Protein AF-0000000067930238 (afdb_homodimer)

Radius of gyration: 18.08 Å; Cα contacts (8 Å, |Δi|>4): 287; chains: 2; bounding box: 46×67×43 Å

Secondary structure (DSSP, 8-state):
-------TTSPPGGGHHHHHHHHHHHHHHH--TTTTB-SEEEEEE-TTSSEEEEEEE-TTS-EEEEEEEHHHHHHHHHHHHHHHHHHHHHHHHHHS-TT--/-------TTSPPGGGHHHHHHHHHHHHHHH--TTTTB-SEEEEEE-TTSSEEEEEEE-TTS-EEEEEEEHHHHHHHHHHHHHHHHHHHHHHHHHHS-TT--

Solvent-accessible surface area (backbone atoms only — not comparable to full-atom values): 11273 Å² total; per-residue (Å²): 127,81,75,69,72,79,66,82,51,59,68,59,74,89,45,44,65,58,51,52,49,52,48,52,52,46,46,67,68,73,59,61,54,77,78,30,30,48,75,45,73,52,61,33,33,42,90,68,19,54,28,40,36,42,36,34,32,37,75,86,72,50,74,49,66,41,16,40,48,50,90,48,42,62,60,52,50,32,43,44,52,43,21,52,51,49,17,51,54,33,44,50,58,68,63,50,64,87,56,89,112,127,81,75,69,70,79,68,79,49,59,69,59,74,91,45,43,65,59,51,53,50,51,50,52,52,46,47,68,68,73,59,62,56,77,77,31,31,47,74,45,72,53,61,34,34,42,90,68,19,53,29,39,36,42,35,34,32,38,74,87,69,49,75,49,67,39,14,40,47,50,91,47,43,62,60,50,50,31,43,45,52,43,20,52,52,49,18,51,52,33,41,51,59,69,64,49,65,87,55,89,111

Sequence (202 aa):
MTENPEAWWRAPPEHAEQVEQNRQVFMEQFGDFAEAANNGFWLGSSPDGQYLGLQFDQPDGSVVRVSVRWWDAQSFFTELAGAIEYMGQRQFALKEPEGSAMTENPEAWWRAPPEHAEQVEQNRQVFMEQFGDFAEAANNGFWLGSSPDGQYLGLQFDQPDGSVVRVSVRWWDAQSFFTELAGAIEYMGQRQFALKEPEGSA

Nearest PDB structures (foldseek):
  3k44-assembly4_D  TM=6.223E-01  e=3.380E-01  Drosophila melanogaster
  7r7j-assembly1_A  TM=4.113E-01  e=1.576E-01  Escherichia coli K-12
  8dgj-assembly1_A  TM=4.353E-01  e=8.231E-01  Drosophila melanogaster
  2wwe-assembly1_A  TM=5.362E-01  e=2.426E+00  Homo sapiens
  8fmw-assembly1_W  TM=3.461E-01  e=1.205E+00  Borreliella burgdorferi B31

Structure (mmCIF, N/CA/C/O backbone):
data_AF-0000000067930238-model_v1
#
loop_
_entity.id
_entity.type
_entity.pdbx_description
1 polymer 'Uncharacterized protein'
#
loop_
_atom_site.group_PDB
_atom_site.id
_atom_site.type_symbol
_atom_site.label_atom_id
_atom_site.label_alt_id
_atom_site.label_comp_id
_atom_site.label_asym_id
_atom_site.label_entity_id
_atom_site.label_seq_id
_atom_site.pdbx_PDB_ins_code
_atom_site.Cartn_x
_atom_site.Cartn_y
_atom_site.Cartn_z
_atom_site.occupancy
_atom_site.B_iso_or_equiv
_atom_site.auth_seq_id
_atom_site.auth_comp_id
_atom_site.auth_asym_id
_atom_site.auth_atom_id
_atom_site.pdbx_PDB_model_num
ATOM 1 N N . MET A 1 1 ? -25.391 -12.055 9.086 1 23.38 1 MET A N 1
ATOM 2 C CA . MET A 1 1 ? -24.688 -12.125 7.809 1 23.38 1 MET A CA 1
ATOM 3 C C . MET A 1 1 ? -24 -10.805 7.496 1 23.38 1 MET A C 1
ATOM 5 O O . MET A 1 1 ? -24.656 -9.773 7.34 1 23.38 1 MET A O 1
ATOM 9 N N . THR A 1 2 ? -22.984 -10.398 8.156 1 29.91 2 THR A N 1
ATOM 10 C CA . THR A 1 2 ? -22.359 -9.086 8.055 1 29.91 2 THR A CA 1
ATOM 11 C C . THR A 1 2 ? -22.141 -8.695 6.598 1 29.91 2 THR A C 1
ATOM 13 O O . THR A 1 2 ? -21.625 -9.484 5.809 1 29.91 2 THR A O 1
ATOM 16 N N . GLU A 1 3 ? -23 -8.008 5.922 1 34.78 3 GLU A N 1
ATOM 17 C CA . GLU A 1 3 ? -23.078 -7.652 4.508 1 34.78 3 GLU A CA 1
ATOM 18 C C . GLU A 1 3 ? -21.703 -7.301 3.945 1 34.78 3 GLU A C 1
ATOM 20 O O . GLU A 1 3 ? -20.969 -6.508 4.535 1 34.78 3 GLU A O 1
ATOM 25 N N . ASN A 1 4 ? -20.984 -8.234 3.441 1 41.06 4 ASN A N 1
ATOM 26 C CA . ASN A 1 4 ? -19.703 -8.102 2.75 1 41.06 4 ASN A CA 1
ATOM 27 C C . ASN A 1 4 ? -19.594 -6.773 2.004 1 41.06 4 ASN A C 1
ATOM 29 O O . ASN A 1 4 ? -20.438 -6.477 1.145 1 41.06 4 ASN A O 1
ATOM 33 N N . PRO A 1 5 ? -19.047 -5.766 2.568 1 45.91 5 PRO A N 1
ATOM 34 C CA . PRO A 1 5 ? -19.047 -4.484 1.858 1 45.91 5 PRO A CA 1
ATOM 35 C C . PRO A 1 5 ? -18.969 -4.648 0.343 1 45.91 5 PRO A C 1
ATOM 37 O O . PRO A 1 5 ? -18.453 -5.656 -0.146 1 45.91 5 PRO A O 1
ATOM 40 N N . GLU A 1 6 ? -19.922 -4.188 -0.469 1 55.84 6 GLU A N 1
ATOM 41 C CA . GLU A 1 6 ? -19.875 -4.125 -1.927 1 55.84 6 GLU A CA 1
ATOM 42 C C . GLU A 1 6 ? -18.422 -4.012 -2.418 1 55.84 6 GLU A C 1
ATOM 44 O O . GLU A 1 6 ? -17.672 -3.166 -1.938 1 55.84 6 GLU A O 1
ATOM 49 N N . ALA A 1 7 ? -17.859 -5.137 -2.982 1 67.19 7 ALA A N 1
ATOM 50 C CA . ALA A 1 7 ? -16.531 -5.238 -3.574 1 67.19 7 ALA A CA 1
ATOM 51 C C . ALA A 1 7 ? -16.328 -4.176 -4.652 1 67.19 7 ALA A C 1
ATO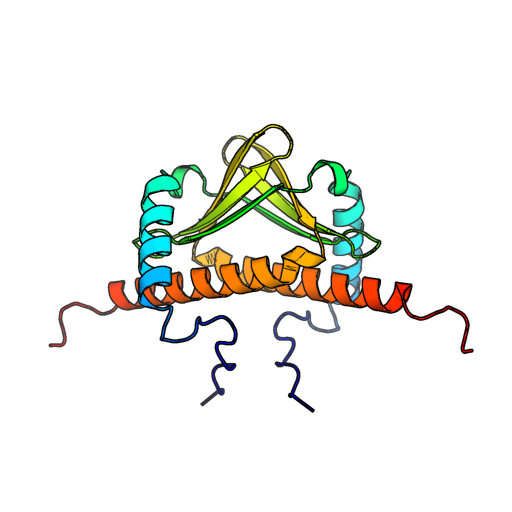M 53 O O . ALA A 1 7 ? -16.234 -4.496 -5.84 1 67.19 7 ALA A O 1
ATOM 54 N N . TRP A 1 8 ? -16.328 -2.9 -4.188 1 70.31 8 TRP A N 1
ATOM 55 C CA . TRP A 1 8 ? -16.219 -1.747 -5.074 1 70.31 8 TRP A CA 1
ATOM 56 C C . TRP A 1 8 ? -14.953 -1.822 -5.91 1 70.31 8 TRP A C 1
ATOM 58 O O . TRP A 1 8 ? -14.836 -1.147 -6.938 1 70.31 8 TRP A O 1
ATOM 68 N N . TRP A 1 9 ? -14.078 -2.725 -5.508 1 72.5 9 TRP A N 1
ATOM 69 C CA . TRP A 1 9 ? -12.781 -2.797 -6.184 1 72.5 9 TRP A CA 1
ATOM 70 C C . TRP A 1 9 ? -12.836 -3.771 -7.355 1 72.5 9 TRP A C 1
ATOM 72 O O . TRP A 1 9 ? -11.922 -3.801 -8.188 1 72.5 9 TRP A O 1
ATOM 82 N N . ARG A 1 10 ? -13.898 -4.5 -7.465 1 76.69 10 ARG A N 1
ATOM 83 C CA . ARG A 1 10 ? -13.953 -5.527 -8.5 1 76.69 10 ARG A CA 1
ATOM 84 C C . ARG A 1 10 ? -14.258 -4.914 -9.867 1 76.69 10 ARG A C 1
ATOM 86 O O . ARG A 1 10 ? -15.133 -4.062 -9.984 1 76.69 10 ARG A O 1
ATOM 93 N N . ALA A 1 11 ? -13.43 -5.383 -10.758 1 74.12 11 ALA A N 1
ATOM 94 C CA . ALA A 1 11 ? -13.656 -4.938 -12.133 1 74.12 11 ALA A CA 1
ATOM 95 C C . ALA A 1 11 ? -14.977 -5.488 -12.672 1 74.12 11 ALA A C 1
ATOM 97 O O . ALA A 1 11 ? -15.406 -6.574 -12.289 1 74.12 11 ALA A O 1
ATOM 98 N N . PRO A 1 12 ? -15.547 -4.594 -13.586 1 77.38 12 PRO A N 1
ATOM 99 C CA . PRO A 1 12 ? -16.719 -5.145 -14.281 1 77.38 12 PRO A CA 1
ATOM 100 C C . PRO A 1 12 ? -16.422 -6.492 -14.938 1 77.38 12 PRO A C 1
ATOM 102 O O . PRO A 1 12 ? -15.289 -6.766 -15.32 1 77.38 12 PRO A O 1
ATOM 105 N N . PRO A 1 13 ? -17.391 -7.324 -15.055 1 79.75 13 PRO A N 1
ATOM 106 C CA . PRO A 1 13 ? -17.219 -8.68 -15.586 1 79.75 13 PRO A CA 1
ATOM 107 C C . PRO A 1 13 ? -16.578 -8.688 -16.969 1 79.75 13 PRO A C 1
ATOM 109 O O . PRO A 1 13 ? -15.852 -9.625 -17.312 1 79.75 13 PRO A O 1
ATOM 112 N N . GLU A 1 14 ? -16.828 -7.645 -17.703 1 85.25 14 GLU A N 1
ATOM 113 C CA . GLU A 1 14 ? -16.297 -7.59 -19.062 1 85.25 14 GLU A CA 1
ATOM 114 C C . GLU A 1 14 ? -14.773 -7.512 -19.062 1 85.25 14 GLU A C 1
ATOM 116 O O . GLU A 1 14 ? -14.133 -7.84 -20.062 1 85.25 14 GLU A O 1
ATOM 121 N N . HIS A 1 15 ? -14.227 -7.105 -17.938 1 84.12 15 HIS A N 1
ATOM 122 C CA . HIS A 1 15 ? -12.781 -6.957 -17.875 1 84.12 15 HIS A CA 1
ATOM 123 C C . HIS A 1 15 ? -12.148 -8.055 -17.016 1 84.12 15 HIS A C 1
ATOM 125 O O . HIS A 1 15 ? -10.953 -8.008 -16.734 1 84.12 15 HIS A O 1
ATOM 131 N N . ALA A 1 16 ? -12.945 -9.016 -16.672 1 80.44 16 ALA A N 1
ATOM 132 C CA . ALA A 1 16 ? -12.484 -10.047 -15.742 1 80.44 16 ALA A CA 1
ATOM 133 C C . ALA A 1 16 ? -11.312 -10.828 -16.328 1 80.44 16 ALA A C 1
ATOM 135 O O . ALA A 1 16 ? -10.336 -11.117 -15.641 1 80.44 16 ALA A O 1
ATOM 136 N N . GLU A 1 17 ? -11.414 -11.164 -17.594 1 83.19 17 GLU A N 1
ATOM 137 C CA . GLU A 1 17 ? -10.352 -11.93 -18.25 1 83.19 17 GLU A CA 1
ATOM 138 C C . GLU A 1 17 ? -9.055 -11.133 -18.312 1 83.19 17 GLU A C 1
ATOM 140 O O . GLU A 1 17 ? -7.973 -11.68 -18.062 1 83.19 17 GLU A O 1
ATOM 145 N N . GLN A 1 18 ? -9.195 -9.945 -18.625 1 87.06 18 GLN A N 1
ATOM 146 C CA . GLN A 1 18 ? -8.016 -9.086 -18.719 1 87.06 18 GLN A CA 1
ATOM 147 C C . GLN A 1 18 ? -7.363 -8.914 -17.344 1 87.06 18 GLN A C 1
ATOM 149 O O . GLN A 1 18 ? -6.133 -8.898 -17.234 1 87.06 18 GLN A O 1
ATOM 154 N N . VAL A 1 19 ? -8.195 -8.773 -16.391 1 83.5 19 VAL A N 1
ATOM 155 C CA . VAL A 1 19 ? -7.684 -8.625 -15.031 1 83.5 19 VAL A CA 1
ATOM 156 C C . VAL A 1 19 ? -6.898 -9.875 -14.633 1 83.5 19 VAL A C 1
ATOM 158 O O . VAL A 1 19 ? -5.809 -9.781 -14.062 1 83.5 19 VAL A O 1
ATOM 161 N N . GLU A 1 20 ? -7.418 -11.031 -14.992 1 84.19 20 GLU A N 1
ATOM 162 C CA . GLU A 1 20 ? -6.746 -12.289 -14.672 1 84.19 20 GLU A CA 1
ATOM 163 C C . GLU A 1 20 ? -5.422 -12.406 -15.422 1 84.19 20 GLU A C 1
ATOM 165 O O . GLU A 1 20 ? -4.426 -12.867 -14.859 1 84.19 20 GLU A O 1
ATOM 170 N N . GLN A 1 21 ? -5.418 -12 -16.609 1 88.75 21 GLN A N 1
ATOM 171 C CA . GLN A 1 21 ? -4.188 -12.023 -17.391 1 88.75 21 GLN A CA 1
ATOM 172 C C . GLN A 1 21 ? -3.135 -11.094 -16.797 1 88.75 21 GLN A C 1
ATOM 174 O O . GLN A 1 21 ? -1.959 -11.453 -16.703 1 88.75 21 GLN A O 1
ATOM 179 N N . ASN A 1 22 ? -3.605 -9.922 -16.484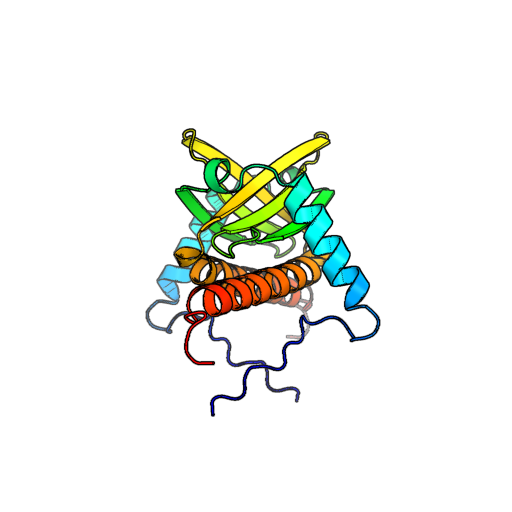 1 89.25 22 ASN A N 1
ATOM 180 C CA . ASN A 1 22 ? -2.695 -8.969 -15.852 1 89.25 22 ASN A CA 1
ATOM 181 C C . ASN A 1 22 ? -2.1 -9.531 -14.562 1 89.25 22 ASN A C 1
ATOM 183 O O . ASN A 1 22 ? -0.913 -9.344 -14.289 1 89.25 22 ASN A O 1
ATOM 187 N N . ARG A 1 23 ? -2.939 -10.195 -13.844 1 87.88 23 ARG A N 1
ATOM 188 C CA . ARG A 1 23 ? -2.482 -10.797 -12.594 1 87.88 23 ARG A CA 1
ATOM 189 C C . ARG A 1 23 ? -1.377 -11.812 -12.852 1 87.88 23 ARG A C 1
ATOM 191 O O . ARG A 1 23 ? -0.375 -11.844 -12.133 1 87.88 23 ARG A O 1
ATOM 198 N N . GLN A 1 24 ? -1.523 -12.641 -13.898 1 87.75 24 GLN A N 1
ATOM 199 C CA . GLN A 1 24 ? -0.531 -13.648 -14.25 1 87.75 24 GLN A CA 1
ATOM 200 C C . GLN A 1 24 ? 0.783 -13 -14.68 1 87.75 24 GLN A C 1
ATOM 202 O O . GLN A 1 24 ? 1.86 -13.453 -14.289 1 87.75 24 GLN A O 1
ATOM 207 N N . VAL A 1 25 ? 0.672 -12 -15.438 1 92.12 25 VAL A N 1
ATOM 208 C CA . VAL A 1 25 ? 1.859 -11.289 -15.898 1 92.12 25 VAL A CA 1
ATOM 209 C C . VAL A 1 25 ? 2.605 -10.703 -14.695 1 92.12 25 VAL A C 1
ATOM 211 O O . VAL A 1 25 ? 3.834 -10.781 -14.625 1 92.12 25 VAL A O 1
ATOM 214 N N . PH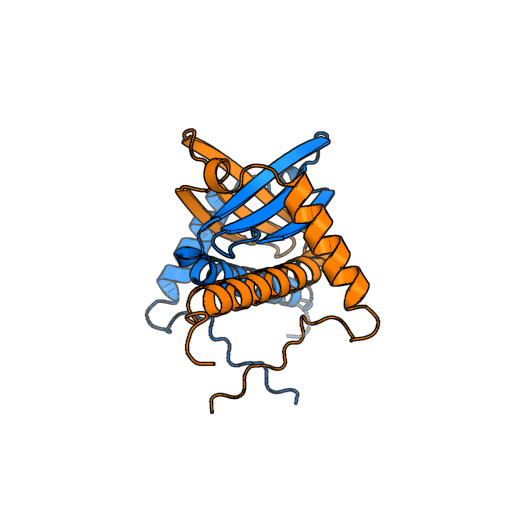E A 1 26 ? 1.858 -10.148 -13.773 1 93.94 26 PHE A N 1
ATOM 215 C CA . PHE A 1 26 ? 2.465 -9.578 -12.578 1 93.94 26 PHE A CA 1
ATOM 216 C C . PHE A 1 26 ? 3.236 -10.641 -11.805 1 93.94 26 PHE A C 1
ATOM 218 O O . PHE A 1 26 ? 4.379 -10.414 -11.398 1 93.94 26 PHE A O 1
ATOM 225 N N . MET A 1 27 ? 2.602 -11.758 -11.609 1 90.56 27 MET A N 1
ATOM 226 C CA . MET A 1 27 ? 3.217 -12.836 -10.844 1 90.56 27 MET A CA 1
ATOM 227 C C . MET A 1 27 ? 4.531 -13.273 -11.477 1 90.56 27 MET A C 1
ATOM 229 O O . MET A 1 27 ? 5.508 -13.531 -10.773 1 90.56 27 MET A O 1
ATOM 233 N N . GLU A 1 28 ? 4.578 -13.305 -12.75 1 89.94 28 GLU A N 1
ATOM 234 C CA . GLU A 1 28 ? 5.766 -13.719 -13.484 1 89.94 28 GLU A CA 1
ATOM 235 C C . GLU A 1 28 ? 6.859 -12.656 -13.422 1 89.94 28 GLU A C 1
ATOM 237 O O . GLU A 1 28 ? 8.039 -12.977 -13.289 1 89.94 28 GLU A O 1
ATOM 242 N N . GLN A 1 29 ? 6.484 -11.445 -13.406 1 92.25 29 GLN A N 1
ATOM 243 C CA . GLN A 1 29 ? 7.434 -10.344 -13.484 1 92.25 29 GLN A CA 1
ATOM 244 C C . GLN A 1 29 ? 7.98 -9.984 -12.102 1 92.25 29 GLN A C 1
ATOM 246 O O . GLN A 1 29 ? 9.117 -9.531 -11.977 1 92.25 29 GLN A O 1
ATOM 251 N N . PHE A 1 30 ? 7.195 -10.148 -11.07 1 96.31 30 PHE A N 1
ATOM 252 C CA . PHE A 1 30 ? 7.551 -9.695 -9.734 1 96.31 30 PHE A CA 1
ATOM 253 C C . PHE A 1 30 ? 8.805 -10.398 -9.234 1 96.31 30 PHE A C 1
ATOM 255 O O . PHE A 1 30 ? 9.664 -9.781 -8.602 1 96.31 30 PHE A O 1
ATOM 262 N N . GLY A 1 31 ? 9 -11.688 -9.539 1 92.75 31 GLY A N 1
ATOM 263 C CA . GLY A 1 31 ? 10.156 -12.461 -9.102 1 92.75 31 GLY A CA 1
ATOM 264 C C . GLY A 1 31 ? 9.922 -13.172 -7.781 1 92.75 31 GLY A C 1
ATOM 265 O O . GLY A 1 31 ? 8.875 -13.789 -7.574 1 92.75 31 GLY A O 1
ATOM 266 N N . ASP A 1 32 ? 10.867 -13.156 -6.879 1 95.19 32 ASP A N 1
ATOM 267 C CA . ASP A 1 32 ? 10.82 -13.914 -5.637 1 95.19 32 ASP A CA 1
ATOM 268 C C . ASP A 1 32 ? 10.156 -13.102 -4.523 1 95.19 32 ASP A C 1
ATOM 270 O O . ASP A 1 32 ? 10.781 -12.219 -3.934 1 95.19 32 ASP A O 1
ATOM 274 N N . PHE A 1 33 ? 8.938 -13.438 -4.246 1 96.81 33 PHE A N 1
ATOM 275 C CA . PHE A 1 33 ? 8.133 -12.734 -3.254 1 96.81 33 PHE A CA 1
ATOM 276 C C . PHE A 1 33 ? 8.742 -12.883 -1.862 1 96.81 33 PHE A C 1
ATOM 278 O O . PHE A 1 33 ? 8.727 -11.938 -1.07 1 96.81 33 PHE A O 1
ATOM 285 N N . ALA A 1 34 ? 9.273 -14.062 -1.57 1 96.56 34 ALA A N 1
ATOM 286 C CA . ALA A 1 34 ? 9.844 -14.312 -0.253 1 96.56 34 ALA A CA 1
ATOM 287 C C . ALA A 1 34 ? 11.109 -13.484 -0.038 1 96.56 34 ALA A C 1
ATOM 289 O O . ALA A 1 34 ? 11.336 -12.961 1.058 1 96.56 34 ALA A O 1
ATOM 290 N N . GLU A 1 35 ? 11.891 -13.336 -1.025 1 95.62 35 GLU A N 1
ATOM 291 C CA . GLU A 1 35 ? 13.117 -12.547 -0.938 1 95.62 35 GLU A CA 1
ATOM 292 C C . GLU A 1 35 ? 12.812 -11.07 -0.76 1 95.62 35 GLU A C 1
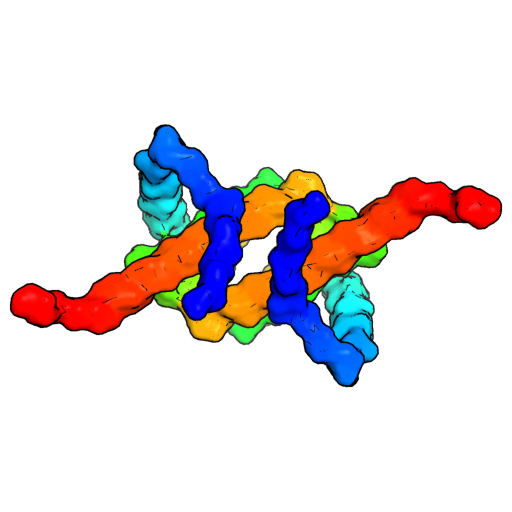ATOM 294 O O . GLU A 1 35 ? 13.586 -10.336 -0.138 1 95.62 35 GLU A O 1
ATOM 299 N N . ALA A 1 36 ? 11.648 -10.625 -1.281 1 96.5 36 ALA A N 1
ATOM 300 C CA . ALA A 1 36 ? 11.273 -9.211 -1.24 1 96.5 36 ALA A CA 1
ATOM 301 C C . ALA A 1 36 ? 10.438 -8.906 -0.001 1 96.5 36 ALA A C 1
ATOM 303 O O . ALA A 1 36 ? 9.922 -7.793 0.147 1 96.5 36 ALA A O 1
ATOM 304 N N . ALA A 1 37 ? 10.25 -9.891 0.897 1 97.94 37 ALA A N 1
ATOM 305 C CA . ALA A 1 37 ? 9.375 -9.719 2.053 1 97.94 37 ALA A CA 1
ATOM 306 C C . ALA A 1 37 ? 9.945 -8.695 3.029 1 97.94 37 ALA A C 1
ATOM 308 O O . ALA A 1 37 ? 11.094 -8.812 3.463 1 97.94 37 ALA A O 1
ATOM 309 N N . ASN A 1 38 ? 9.117 -7.73 3.348 1 97.75 38 ASN A N 1
ATOM 310 C CA . ASN A 1 38 ? 9.555 -6.68 4.258 1 97.75 38 ASN A CA 1
ATOM 311 C C . ASN A 1 38 ? 9.586 -7.168 5.703 1 97.75 38 ASN A C 1
ATOM 313 O O . ASN A 1 38 ? 8.953 -8.172 6.035 1 97.75 38 ASN A O 1
ATOM 317 N N . ASN A 1 39 ? 10.32 -6.434 6.535 1 97.19 39 ASN A N 1
ATOM 318 C CA . ASN A 1 39 ? 10.414 -6.742 7.957 1 97.19 39 ASN A CA 1
ATOM 319 C C . ASN A 1 39 ? 9.555 -5.801 8.789 1 97.19 39 ASN A C 1
ATOM 321 O O . ASN A 1 39 ? 9.523 -5.902 10.016 1 97.19 39 ASN A O 1
ATOM 325 N N . GLY A 1 40 ? 8.914 -4.871 8.219 1 96.69 40 GLY A N 1
ATOM 326 C CA . GLY A 1 40 ? 8.07 -3.873 8.859 1 96.69 40 GLY A CA 1
ATOM 327 C C . GLY A 1 40 ? 7.664 -2.748 7.93 1 96.69 40 GLY A C 1
ATOM 328 O O . GLY A 1 40 ? 8.289 -2.545 6.887 1 96.69 40 GLY A O 1
ATOM 329 N N . PHE A 1 41 ? 6.609 -2.152 8.266 1 97 41 PHE A N 1
ATOM 330 C CA . PHE A 1 41 ? 6.148 -1.045 7.438 1 97 41 PHE A CA 1
ATOM 331 C C . PHE A 1 41 ? 5.52 0.047 8.297 1 97 41 PHE A C 1
ATOM 333 O O . PHE A 1 41 ? 5.152 -0.194 9.445 1 97 41 PHE A O 1
ATOM 340 N N . TRP A 1 42 ? 5.477 1.203 7.789 1 96.19 42 TRP A N 1
ATOM 341 C CA . TRP A 1 42 ? 4.812 2.381 8.336 1 96.19 42 TRP A CA 1
ATOM 342 C C . TRP A 1 42 ? 4.16 3.203 7.234 1 96.19 42 TRP A C 1
ATOM 344 O O . TRP A 1 42 ? 4.809 3.557 6.246 1 96.19 42 TRP A O 1
ATOM 354 N N . LEU A 1 43 ? 2.887 3.42 7.406 1 96.12 43 LEU A N 1
ATOM 355 C CA . LEU A 1 43 ? 2.162 4.191 6.402 1 96.12 43 LEU A CA 1
ATOM 356 C C . LEU A 1 43 ? 1.607 5.48 7 1 96.12 43 LEU A C 1
ATOM 358 O O . LEU A 1 43 ? 1.303 5.535 8.195 1 96.12 43 LEU A O 1
ATOM 362 N N . GLY A 1 44 ? 1.547 6.496 6.18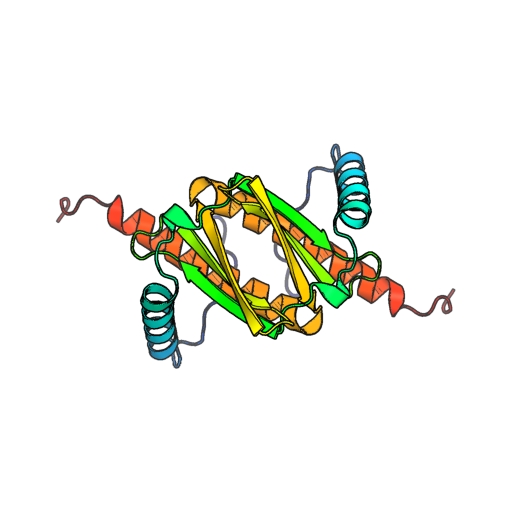8 1 95 44 GLY A N 1
ATOM 363 C CA . GLY A 1 44 ? 1.017 7.797 6.555 1 95 44 GLY A CA 1
ATOM 364 C C . GLY A 1 44 ? 0.814 8.719 5.367 1 95 44 GLY A C 1
ATOM 365 O O . GLY A 1 44 ? 0.716 8.258 4.227 1 95 44 GLY A O 1
ATOM 366 N N . SER A 1 45 ? 0.573 9.953 5.633 1 94.88 45 SER A N 1
ATOM 367 C CA . SER A 1 45 ? 0.387 10.945 4.582 1 94.88 45 SER A CA 1
ATOM 368 C C . SER A 1 45 ? 1.184 12.211 4.871 1 94.88 45 SER A C 1
ATOM 370 O O . SER A 1 45 ? 1.595 12.445 6.012 1 94.88 45 SER A O 1
ATOM 372 N N . SER A 1 46 ? 1.465 12.984 3.832 1 94.81 46 SER A N 1
ATOM 373 C CA . SER A 1 46 ? 2.119 14.281 4.008 1 94.81 46 SER A CA 1
ATOM 374 C C . SER A 1 46 ? 1.215 15.258 4.746 1 94.81 46 SER A C 1
ATOM 376 O O . SER A 1 46 ? -0.006 15.094 4.762 1 94.81 46 SER A O 1
ATOM 378 N N . PRO A 1 47 ? 1.787 16.25 5.348 1 89 47 PRO A N 1
ATOM 379 C CA . PRO A 1 47 ? 1.004 17.203 6.148 1 89 47 PRO A CA 1
ATOM 380 C C . PRO A 1 47 ? -0.066 17.922 5.328 1 89 47 PRO A C 1
ATOM 382 O O . PRO A 1 47 ? -1.115 18.281 5.863 1 89 47 PRO A O 1
ATOM 385 N N . ASP A 1 48 ? 0.146 18.125 4.043 1 90.12 48 ASP A N 1
ATOM 386 C CA . ASP A 1 48 ? -0.793 18.844 3.199 1 90.12 48 ASP A CA 1
ATOM 387 C C . ASP A 1 48 ? -1.762 17.891 2.502 1 90.12 48 ASP A C 1
ATOM 389 O O . ASP A 1 48 ? -2.619 18.328 1.729 1 90.12 48 ASP A O 1
ATOM 393 N N . GLY A 1 49 ? -1.613 16.594 2.719 1 92.5 49 GLY A N 1
ATOM 394 C CA . GLY A 1 49 ? -2.527 15.609 2.166 1 92.5 49 GLY A CA 1
ATOM 395 C C . GLY A 1 49 ? -2.293 15.336 0.691 1 92.5 49 GLY A C 1
ATOM 396 O O . GLY A 1 49 ? -3.127 14.711 0.028 1 92.5 49 GLY A O 1
ATOM 397 N N . GLN A 1 50 ? -1.129 15.734 0.175 1 95.25 50 GLN A N 1
ATOM 398 C CA . GLN A 1 50 ? -0.898 15.602 -1.259 1 95.25 50 GLN A CA 1
ATOM 399 C C . GLN A 1 50 ? -0.26 14.258 -1.592 1 95.25 50 GLN A C 1
ATOM 401 O O . GLN A 1 50 ? -0.254 13.836 -2.75 1 95.25 50 GLN A O 1
ATOM 406 N N . TYR A 1 51 ? 0.277 13.617 -0.542 1 96.81 51 TYR A N 1
ATOM 407 C CA . TYR A 1 51 ? 1.007 12.383 -0.785 1 96.81 51 TYR A CA 1
ATOM 408 C C . TYR A 1 51 ? 0.661 11.328 0.262 1 96.81 51 TYR A C 1
ATOM 410 O O . TYR A 1 51 ? 0.592 11.633 1.456 1 96.81 51 TYR A O 1
ATOM 418 N N . LEU A 1 52 ? 0.435 10.117 -0.212 1 97.5 52 LEU A N 1
ATOM 419 C CA . LEU A 1 52 ? 0.458 8.914 0.615 1 97.5 52 LEU A CA 1
ATOM 420 C C . LEU A 1 52 ? 1.878 8.375 0.747 1 97.5 52 LEU A C 1
ATOM 422 O O . LEU A 1 52 ? 2.562 8.156 -0.256 1 97.5 52 LEU A O 1
ATOM 426 N N . GLY A 1 53 ? 2.379 8.258 1.944 1 97.88 53 GLY A N 1
ATOM 427 C CA . GLY A 1 53 ? 3.723 7.75 2.174 1 97.88 53 GLY A CA 1
ATOM 428 C C . GLY A 1 53 ? 3.746 6.305 2.641 1 97.88 53 GLY A C 1
ATOM 429 O O . GLY A 1 53 ? 2.967 5.918 3.516 1 97.88 53 GLY A O 1
ATOM 430 N N . LEU A 1 54 ? 4.594 5.441 2.037 1 98.25 54 LEU A N 1
ATOM 431 C CA . LEU A 1 54 ? 4.859 4.059 2.414 1 98.25 54 LEU A CA 1
ATOM 432 C C . LEU A 1 54 ? 6.328 3.865 2.77 1 98.25 54 LEU A C 1
ATOM 434 O O . LEU A 1 54 ? 7.215 4.215 1.984 1 98.25 54 LEU A O 1
ATOM 438 N N . GLN A 1 55 ? 6.527 3.404 3.908 1 97.69 55 GLN A N 1
ATOM 439 C CA . GLN A 1 55 ? 7.879 3.059 4.348 1 97.69 55 GLN A CA 1
ATOM 440 C C . GLN A 1 55 ? 7.98 1.576 4.695 1 97.69 55 GLN A C 1
ATOM 442 O O . GLN A 1 55 ? 7.117 1.033 5.387 1 97.69 55 GLN A O 1
ATOM 447 N N . PHE A 1 56 ? 9.047 0.933 4.176 1 97.81 56 PHE A N 1
ATOM 448 C CA . PHE A 1 56 ? 9.25 -0.487 4.43 1 97.81 56 PHE A CA 1
ATOM 449 C C . PHE A 1 56 ? 10.672 -0.745 4.934 1 97.81 56 PHE A C 1
ATOM 451 O O . PHE A 1 56 ? 11.633 -0.164 4.426 1 97.81 56 PHE A O 1
ATOM 458 N N . ASP A 1 57 ? 10.742 -1.564 5.953 1 97.19 57 ASP A N 1
ATOM 459 C CA . ASP A 1 57 ? 12.031 -2.123 6.352 1 97.19 57 ASP A CA 1
ATOM 460 C C . ASP A 1 57 ? 12.375 -3.359 5.523 1 97.19 57 ASP A C 1
ATOM 462 O O . ASP A 1 57 ? 11.641 -4.348 5.543 1 97.19 57 ASP A O 1
ATOM 466 N N . GLN A 1 58 ? 13.461 -3.289 4.805 1 95.06 58 GLN A N 1
ATOM 467 C CA . GLN A 1 58 ? 13.859 -4.391 3.934 1 95.06 58 GLN A CA 1
ATOM 468 C C . GLN A 1 58 ? 14.664 -5.438 4.703 1 95.06 58 GLN A C 1
ATOM 470 O O . GLN A 1 58 ? 15.203 -5.152 5.77 1 95.06 58 GLN A O 1
ATOM 475 N N . PRO A 1 59 ? 14.719 -6.594 4.062 1 90.81 59 PRO A N 1
ATOM 476 C CA . PRO A 1 59 ? 15.438 -7.68 4.738 1 90.81 59 PRO A CA 1
ATOM 477 C C . PRO A 1 59 ? 16.922 -7.371 4.93 1 90.81 59 PRO A C 1
ATOM 479 O O . PRO A 1 59 ? 17.531 -7.859 5.879 1 90.81 59 PRO A O 1
ATOM 482 N N . ASP A 1 60 ? 17.516 -6.539 4.109 1 92.38 60 ASP A N 1
ATOM 483 C CA . ASP A 1 60 ? 18.953 -6.242 4.191 1 92.38 60 ASP A CA 1
ATOM 484 C C . ASP A 1 60 ? 19.219 -5.102 5.172 1 92.38 60 ASP A C 1
ATOM 486 O O . ASP A 1 60 ? 20.344 -4.641 5.309 1 92.38 60 ASP A O 1
ATOM 490 N N . GLY A 1 61 ? 18.188 -4.59 5.824 1 92.56 61 GLY A N 1
ATOM 491 C CA . GLY A 1 61 ? 18.344 -3.551 6.828 1 92.56 61 GLY A CA 1
ATOM 492 C C . GLY A 1 61 ? 18.094 -2.154 6.285 1 92.56 61 GLY A C 1
ATOM 493 O O . GLY A 1 61 ? 18 -1.192 7.051 1 92.56 61 GLY A O 1
ATOM 494 N N . SER A 1 62 ? 18.016 -2.043 4.969 1 94.25 62 SER A N 1
ATOM 495 C CA . SER A 1 62 ? 17.734 -0.738 4.379 1 94.25 62 SER A CA 1
ATOM 496 C C . SER A 1 62 ? 16.266 -0.379 4.496 1 94.25 62 SER A C 1
ATOM 498 O O . SER A 1 62 ? 15.43 -1.234 4.82 1 94.25 62 SER A O 1
ATOM 500 N N . VAL A 1 63 ? 15.984 0.924 4.359 1 95.5 63 VAL A N 1
ATOM 501 C CA . VAL A 1 63 ? 14.617 1.434 4.402 1 95.5 63 VAL A CA 1
ATOM 502 C C . VAL A 1 63 ? 14.219 1.971 3.029 1 95.5 63 VAL A C 1
ATOM 504 O O . VAL A 1 63 ? 14.969 2.732 2.414 1 95.5 63 VAL A O 1
ATOM 507 N N . VAL A 1 64 ? 13.094 1.475 2.541 1 95.94 64 VAL A N 1
ATOM 508 C CA . VAL A 1 64 ? 12.531 1.979 1.292 1 95.94 64 VAL A CA 1
ATOM 509 C C . VAL A 1 64 ? 11.375 2.928 1.591 1 95.94 64 VAL A C 1
ATOM 511 O O . VAL A 1 64 ? 10.523 2.635 2.436 1 95.94 64 VAL A O 1
ATOM 514 N N . ARG A 1 65 ? 11.43 4.078 0.953 1 96.62 65 ARG A N 1
ATOM 515 C CA . ARG A 1 65 ? 10.352 5.059 1.044 1 96.62 65 ARG A CA 1
ATOM 516 C C . ARG A 1 65 ? 9.773 5.367 -0.333 1 96.62 65 ARG A C 1
ATOM 518 O O . ARG A 1 65 ? 10.516 5.66 -1.271 1 96.62 65 ARG A O 1
ATOM 525 N N . VAL A 1 66 ? 8.477 5.25 -0.424 1 97.81 66 VAL A N 1
ATOM 526 C CA . VAL A 1 66 ? 7.742 5.551 -1.648 1 97.81 66 VAL A CA 1
ATOM 527 C C . VAL A 1 66 ? 6.512 6.395 -1.321 1 97.81 66 VAL A C 1
ATOM 529 O O . VAL A 1 66 ? 5.84 6.156 -0.314 1 97.81 66 VAL A O 1
ATOM 532 N N . SER A 1 67 ? 6.293 7.375 -2.113 1 98.19 67 SER A N 1
ATOM 533 C CA . SER A 1 67 ? 5.039 8.102 -1.936 1 98.19 67 SER A CA 1
ATOM 534 C C . SER A 1 67 ? 4.164 8.008 -3.182 1 98.19 67 SER A C 1
ATOM 536 O O . SER A 1 67 ? 4.672 7.82 -4.289 1 98.19 67 SER A O 1
ATOM 538 N N . VAL A 1 68 ? 2.857 8.023 -2.984 1 98.06 68 VAL A N 1
ATOM 539 C CA . VAL A 1 68 ? 1.829 8.031 -4.02 1 98.06 68 VAL A CA 1
ATOM 540 C C . VAL A 1 68 ? 1.086 9.359 -4.008 1 98.06 68 VAL A C 1
ATOM 542 O O . VAL A 1 68 ? 0.604 9.805 -2.963 1 98.06 68 VAL A O 1
ATOM 545 N N . ARG A 1 69 ? 1.038 9.984 -5.129 1 97.38 69 ARG A N 1
ATOM 546 C CA . ARG A 1 69 ? 0.334 11.258 -5.234 1 97.38 69 ARG A CA 1
ATOM 547 C C . ARG A 1 69 ? -1.159 11.086 -4.98 1 97.38 69 ARG A C 1
ATOM 549 O O . ARG A 1 69 ? -1.729 10.039 -5.297 1 97.38 69 ARG A O 1
ATOM 556 N N . TRP A 1 70 ? -1.787 12.156 -4.531 1 94.62 70 TRP A N 1
ATOM 557 C CA . TRP A 1 70 ? -3.166 12.094 -4.059 1 94.62 70 TRP A CA 1
ATOM 558 C C . TRP A 1 70 ? -4.102 11.641 -5.176 1 94.62 70 TRP A C 1
ATOM 560 O O . TRP A 1 70 ? -5.055 10.898 -4.93 1 94.62 70 TRP A O 1
ATOM 570 N N . TRP A 1 71 ? -3.844 12.07 -6.336 1 94.06 71 TRP A N 1
ATOM 571 C CA . TRP A 1 71 ? -4.781 11.742 -7.406 1 94.06 71 TRP A CA 1
ATOM 572 C C . TRP A 1 71 ? -4.637 10.289 -7.832 1 94.06 71 TRP A C 1
ATOM 574 O O . TRP A 1 71 ? -5.48 9.758 -8.555 1 94.06 71 TRP A O 1
ATOM 584 N N . ASP A 1 72 ? -3.609 9.586 -7.395 1 96 72 ASP A N 1
ATOM 585 C CA . ASP A 1 72 ? -3.41 8.172 -7.707 1 96 72 ASP A CA 1
ATOM 586 C C . ASP A 1 72 ? -3.771 7.289 -6.516 1 96 72 ASP A C 1
ATOM 588 O O . ASP A 1 72 ? -3.789 6.062 -6.625 1 96 72 ASP A O 1
ATOM 592 N N . ALA A 1 73 ? -4.059 7.848 -5.359 1 94.62 73 ALA A N 1
ATOM 593 C CA . ALA A 1 73 ? -4.238 7.105 -4.113 1 94.62 73 ALA A CA 1
ATOM 594 C C . ALA A 1 73 ? -5.449 6.18 -4.195 1 94.62 73 ALA A C 1
ATOM 596 O O . ALA A 1 73 ? -5.418 5.059 -3.691 1 94.62 73 ALA A O 1
ATOM 597 N N . GLN A 1 74 ? -6.48 6.676 -4.832 1 89.62 74 GLN A N 1
ATOM 598 C CA . GLN A 1 74 ? -7.672 5.84 -4.953 1 89.62 74 GLN A CA 1
ATOM 599 C C . GLN A 1 74 ? -7.398 4.617 -5.824 1 89.62 74 GLN A C 1
ATOM 601 O O . GLN A 1 74 ? -7.848 3.514 -5.512 1 89.62 74 GLN A O 1
ATOM 606 N N . SER A 1 75 ? -6.793 4.824 -6.957 1 92.5 75 SER A N 1
ATOM 607 C CA . SER A 1 75 ? -6.422 3.711 -7.82 1 92.5 75 SER A CA 1
ATOM 608 C C . SER A 1 75 ? -5.527 2.717 -7.09 1 92.5 75 SER A C 1
ATOM 610 O O . SER A 1 75 ? -5.695 1.503 -7.227 1 92.5 75 SER A O 1
ATOM 612 N N . PHE A 1 76 ? -4.582 3.195 -6.305 1 95.25 76 PHE A N 1
ATOM 613 C CA . PHE A 1 76 ? -3.701 2.355 -5.5 1 95.25 76 PHE A CA 1
ATOM 614 C C . PHE A 1 76 ? -4.504 1.514 -4.516 1 95.25 76 PHE A C 1
ATOM 616 O O . PHE A 1 76 ? -4.297 0.303 -4.41 1 95.25 76 PHE A O 1
ATOM 623 N N . PHE A 1 77 ? -5.438 2.178 -3.9 1 93.19 77 PHE A N 1
ATOM 624 C CA . PHE A 1 77 ? -6.277 1.505 -2.918 1 93.19 77 PHE A CA 1
ATOM 625 C C . PHE A 1 77 ? -7.113 0.414 -3.578 1 93.19 77 PHE A C 1
ATOM 627 O O . PHE A 1 77 ? -7.219 -0.697 -3.055 1 93.19 77 PHE A O 1
ATOM 634 N N . THR A 1 78 ? -7.621 0.714 -4.707 1 88.94 78 THR A N 1
ATOM 635 C CA . THR A 1 78 ? -8.453 -0.232 -5.441 1 88.94 78 THR A CA 1
ATOM 636 C C . THR A 1 78 ? -7.641 -1.445 -5.879 1 88.94 78 THR A C 1
ATOM 638 O O . THR A 1 78 ? -8.078 -2.586 -5.723 1 88.94 78 THR A O 1
ATOM 641 N N . GLU A 1 79 ? -6.531 -1.157 -6.445 1 91.5 79 GLU A N 1
ATOM 642 C CA . GLU A 1 79 ? -5.66 -2.25 -6.867 1 91.5 79 GLU A CA 1
ATOM 643 C C . GLU A 1 79 ? -5.238 -3.111 -5.68 1 91.5 79 GLU A C 1
ATOM 645 O O . GLU A 1 79 ? -5.191 -4.34 -5.781 1 91.5 79 GLU A O 1
ATOM 650 N N . LEU A 1 80 ? -4.973 -2.49 -4.559 1 94.31 80 LEU A N 1
ATOM 651 C CA . LEU A 1 80 ? -4.605 -3.215 -3.346 1 94.31 80 LEU A CA 1
ATOM 652 C C . LEU A 1 80 ? -5.75 -4.109 -2.879 1 94.31 80 LEU A C 1
ATOM 654 O O . LEU A 1 80 ? -5.531 -5.273 -2.539 1 94.31 80 LEU A O 1
ATOM 658 N N . ALA A 1 81 ? -6.91 -3.568 -2.816 1 90.06 81 ALA A N 1
ATOM 659 C CA . ALA A 1 81 ? -8.078 -4.344 -2.412 1 90.06 81 ALA A CA 1
ATOM 660 C C . ALA A 1 81 ? -8.25 -5.582 -3.289 1 90.06 81 ALA A C 1
ATOM 662 O O . ALA A 1 81 ? -8.523 -6.672 -2.785 1 90.06 81 ALA A O 1
ATOM 663 N N . GLY A 1 82 ? -8.031 -5.422 -4.594 1 88.69 82 GLY A N 1
ATOM 664 C CA . GLY A 1 82 ? -8.094 -6.547 -5.512 1 88.69 82 GLY A CA 1
ATOM 665 C C . GLY A 1 82 ? -7.035 -7.598 -5.238 1 88.69 82 GLY A C 1
ATOM 666 O O . GLY A 1 82 ? -7.32 -8.797 -5.277 1 88.69 82 GLY A O 1
ATOM 667 N N . ALA A 1 83 ? -5.887 -7.18 -4.996 1 92.81 83 ALA A N 1
ATOM 668 C CA . ALA A 1 83 ? -4.781 -8.094 -4.723 1 92.81 83 ALA A CA 1
ATOM 669 C C . ALA A 1 83 ? -5.023 -8.891 -3.445 1 92.81 83 ALA A C 1
ATOM 671 O O . ALA A 1 83 ? -4.758 -10.094 -3.395 1 92.81 83 ALA A O 1
ATOM 672 N N . ILE A 1 84 ? -5.523 -8.219 -2.414 1 91.94 84 ILE A N 1
ATOM 673 C CA . ILE A 1 84 ? -5.777 -8.852 -1.125 1 91.94 84 ILE A CA 1
ATOM 674 C C . ILE A 1 84 ? -6.93 -9.844 -1.256 1 91.94 84 ILE A C 1
ATOM 676 O O . ILE A 1 84 ? -6.891 -10.93 -0.674 1 91.94 84 ILE A O 1
ATOM 680 N N . GLU A 1 85 ? -7.938 -9.461 -1.988 1 87.19 85 GLU A N 1
ATOM 681 C CA . GLU A 1 85 ? -9.031 -10.391 -2.236 1 87.19 85 GLU A CA 1
ATOM 682 C C . GLU A 1 85 ? -8.531 -11.68 -2.893 1 87.19 85 GLU A C 1
ATOM 684 O O . GLU A 1 85 ? -8.922 -12.773 -2.496 1 87.19 85 GLU A O 1
ATOM 689 N N . TYR A 1 86 ? -7.719 -11.508 -3.861 1 86.81 86 TYR A N 1
ATOM 690 C CA . TYR A 1 86 ? -7.145 -12.672 -4.535 1 86.81 86 TYR A CA 1
ATOM 691 C C . TYR A 1 86 ? -6.32 -13.508 -3.568 1 86.81 86 TYR A C 1
ATOM 693 O O . TYR A 1 86 ? -6.395 -14.742 -3.586 1 86.81 86 TYR A O 1
ATOM 701 N N . MET A 1 87 ? -5.559 -12.906 -2.793 1 90.25 87 MET A N 1
ATOM 702 C CA . MET A 1 87 ? -4.777 -13.594 -1.767 1 90.25 87 MET A CA 1
ATOM 703 C C . MET A 1 87 ? -5.676 -14.461 -0.891 1 90.25 87 MET A C 1
ATOM 705 O O . MET A 1 87 ? -5.352 -15.617 -0.622 1 90.25 87 MET A O 1
ATOM 709 N N . GLY A 1 88 ? -6.695 -13.891 -0.432 1 86.56 88 GLY A N 1
ATOM 710 C CA . GLY A 1 88 ? -7.645 -14.625 0.39 1 86.56 88 GLY A CA 1
ATOM 711 C C . GLY A 1 88 ? -8.242 -15.82 -0.318 1 86.56 88 GLY A C 1
ATOM 712 O O . GLY A 1 88 ? -8.352 -16.906 0.265 1 86.56 88 GLY A O 1
ATOM 713 N N . GLN A 1 89 ? -8.602 -15.609 -1.554 1 83.44 89 GLN A N 1
ATOM 714 C CA . GLN A 1 89 ? -9.172 -16.688 -2.354 1 83.44 89 GLN A CA 1
ATOM 715 C C . GLN A 1 89 ? -8.188 -17.844 -2.496 1 83.44 89 GLN A C 1
ATOM 717 O O . GLN A 1 89 ? -8.578 -19.016 -2.408 1 83.44 89 GLN A O 1
ATOM 722 N N . ARG A 1 90 ? -6.934 -17.5 -2.65 1 83.5 90 ARG A N 1
ATOM 723 C CA . ARG A 1 90 ? -5.918 -18.531 -2.838 1 83.5 90 ARG A CA 1
ATOM 724 C C . ARG A 1 90 ? -5.648 -19.281 -1.537 1 83.5 90 ARG A C 1
ATOM 726 O O . ARG A 1 90 ? -5.469 -20.5 -1.542 1 83.5 90 ARG A O 1
ATOM 733 N N . GLN A 1 91 ? -5.652 -18.609 -0.493 1 81.31 91 GLN A N 1
ATOM 734 C CA . GLN A 1 91 ? -5.422 -19.234 0.799 1 81.31 91 GLN A CA 1
ATOM 735 C C . GLN A 1 91 ? -6.566 -20.188 1.157 1 81.31 91 GLN A C 1
ATOM 737 O O . GLN A 1 91 ? -6.34 -21.266 1.717 1 81.31 91 GLN A O 1
ATOM 742 N N . PHE A 1 92 ? -7.762 -19.797 0.871 1 74.62 92 PHE A N 1
ATOM 743 C CA . PHE A 1 92 ? -8.914 -20.641 1.144 1 74.62 92 PHE A CA 1
ATOM 744 C C . PHE A 1 92 ? -8.922 -21.875 0.234 1 74.62 92 PHE A C 1
ATOM 746 O O . PHE A 1 92 ? -9.242 -22.969 0.673 1 74.62 92 PHE A O 1
ATOM 753 N N . ALA A 1 93 ? -8.508 -21.656 -0.984 1 71.69 93 ALA A N 1
ATOM 754 C CA . ALA A 1 93 ? -8.492 -22.766 -1.934 1 71.69 93 ALA A CA 1
ATOM 755 C C . ALA A 1 93 ? -7.441 -23.812 -1.542 1 71.69 93 ALA A C 1
ATOM 757 O O . ALA A 1 93 ? -7.621 -25 -1.79 1 71.69 93 ALA A O 1
ATOM 758 N N . LEU A 1 94 ? -6.406 -23.312 -0.958 1 68.5 94 LEU A N 1
ATOM 759 C CA . LEU A 1 94 ? -5.336 -24.219 -0.57 1 68.5 94 LEU A CA 1
ATOM 760 C C . LEU A 1 94 ? -5.691 -24.953 0.717 1 68.5 94 LEU A C 1
ATOM 762 O O . LEU A 1 94 ? -5.188 -26.047 0.97 1 68.5 94 LEU A O 1
ATOM 766 N N . LYS A 1 95 ? -6.484 -24.344 1.624 1 64.19 95 LYS A N 1
ATOM 767 C CA . LYS A 1 95 ? -6.93 -25 2.846 1 64.19 95 LYS A CA 1
ATOM 768 C C . LYS A 1 95 ? -8.039 -26.016 2.553 1 64.19 95 LYS A C 1
ATOM 770 O O . LYS A 1 95 ? -8.273 -26.938 3.34 1 64.19 95 LYS A O 1
ATOM 775 N N . GLU A 1 96 ? -8.906 -25.703 1.65 1 59 96 GLU A N 1
ATOM 776 C CA . GLU A 1 96 ? -9.938 -26.703 1.374 1 59 96 GLU A CA 1
ATOM 777 C C . GLU A 1 96 ? -9.32 -28.016 0.923 1 59 96 GLU A C 1
ATOM 779 O O . GLU A 1 96 ? -8.539 -28.062 -0.029 1 59 96 GLU A O 1
ATOM 784 N N . PRO A 1 97 ? -9.172 -28.938 1.794 1 51.72 97 PRO A N 1
ATOM 785 C CA . PRO A 1 97 ? -8.766 -30.297 1.442 1 51.72 97 PRO A CA 1
ATOM 786 C C . PRO A 1 97 ? -9.375 -30.781 0.127 1 51.72 97 PRO A C 1
ATOM 788 O O . PRO A 1 97 ? -10.461 -30.328 -0.253 1 51.72 97 PRO A O 1
ATOM 791 N N . GLU A 1 98 ? -8.602 -31.109 -1.02 1 43.91 98 GLU A N 1
ATOM 792 C CA . GLU A 1 98 ? -9.086 -31.875 -2.166 1 43.91 98 GLU A CA 1
ATOM 793 C C . GLU A 1 98 ? -10.227 -32.812 -1.77 1 43.91 98 GLU A C 1
ATOM 795 O O . GLU A 1 98 ? -10.773 -33.5 -2.613 1 43.91 98 GLU A O 1
ATOM 800 N N . GLY A 1 99 ? -10.219 -33.156 -0.529 1 39.44 99 GLY A N 1
ATOM 801 C CA . GLY A 1 99 ? -10.945 -34.375 -0.265 1 39.44 99 GLY A CA 1
ATOM 802 C C . GLY A 1 99 ? -12.438 -34.25 -0.497 1 39.44 99 GLY A C 1
ATOM 803 O O . GLY A 1 99 ? -13.148 -35.25 -0.564 1 39.44 99 GLY A O 1
ATOM 804 N N . SER A 1 100 ? -13.195 -33.188 0.181 1 40.19 100 SER A N 1
ATOM 805 C CA . SER A 1 100 ? -14.531 -33.75 0.365 1 40.19 100 SER A CA 1
ATOM 806 C C . SER A 1 100 ? -15.328 -33.719 -0.933 1 40.19 100 SER A C 1
ATOM 808 O O . SER A 1 100 ? -15.914 -32.688 -1.279 1 40.19 100 SER A O 1
ATOM 810 N N . ALA A 1 101 ? -14.703 -33.938 -2.133 1 31.59 101 ALA A N 1
ATOM 811 C CA . ALA A 1 101 ? -15.625 -34.562 -3.061 1 31.59 101 ALA A CA 1
ATOM 812 C C . ALA A 1 101 ? -16.047 -35.938 -2.551 1 31.59 101 ALA A C 1
ATOM 814 O O . ALA A 1 101 ? -15.273 -36.625 -1.88 1 31.59 101 ALA A O 1
ATOM 815 N N . MET B 1 1 ? -27.719 8.883 0.528 1 23.52 1 MET B N 1
ATOM 816 C CA . MET B 1 1 ? -26.578 9.016 1.432 1 23.52 1 MET B CA 1
ATOM 817 C C . MET B 1 1 ? -25.734 7.742 1.443 1 23.52 1 MET B C 1
ATOM 819 O O . MET B 1 1 ? -26.219 6.68 1.84 1 23.52 1 MET B O 1
ATOM 823 N N . THR B 1 2 ? -25.031 7.402 0.453 1 30.06 2 THR B N 1
ATOM 824 C CA . THR B 1 2 ? -24.328 6.133 0.324 1 30.06 2 THR B CA 1
ATOM 825 C C . THR B 1 2 ? -23.578 5.797 1.611 1 30.06 2 THR B C 1
ATOM 827 O O . THR B 1 2 ? -22.875 6.641 2.166 1 30.06 2 THR B O 1
ATOM 830 N N . GLU B 1 3 ? -24.047 5.062 2.549 1 35.38 3 GLU B N 1
ATOM 831 C CA . GLU B 1 3 ? -23.594 4.727 3.896 1 35.38 3 GLU B CA 1
ATOM 832 C C . GLU B 1 3 ? -22.094 4.473 3.924 1 35.38 3 GLU B C 1
ATOM 834 O O . GLU B 1 3 ? -21.578 3.719 3.102 1 35.38 3 GLU B O 1
ATOM 839 N N . ASN B 1 4 ? -21.312 5.477 4.129 1 41.38 4 ASN B N 1
ATOM 840 C CA . ASN B 1 4 ? -19.859 5.434 4.316 1 41.38 4 ASN B CA 1
ATOM 841 C C . ASN B 1 4 ? -19.422 4.137 4.984 1 41.38 4 ASN B C 1
ATOM 843 O O . ASN B 1 4 ? -19.906 3.787 6.059 1 41.38 4 ASN B O 1
ATOM 847 N N . PRO B 1 5 ? -19 3.166 4.266 1 46 5 PRO B N 1
ATOM 848 C CA . PRO B 1 5 ? -18.656 1.915 4.945 1 46 5 PRO B CA 1
ATOM 849 C C . PRO B 1 5 ? -18.094 2.143 6.344 1 46 5 PRO B C 1
ATOM 851 O O . PRO B 1 5 ? -17.516 3.203 6.621 1 46 5 PRO B O 1
ATOM 854 N N . GLU B 1 6 ? -18.672 1.615 7.434 1 56.19 6 GLU B N 1
ATOM 855 C CA . GLU B 1 6 ? -18.109 1.609 8.781 1 56.19 6 GLU B CA 1
ATOM 856 C C . GLU B 1 6 ? -16.594 1.66 8.742 1 56.19 6 GLU B C 1
ATOM 858 O O . GLU B 1 6 ? -15.953 0.888 8.016 1 56.19 6 GLU B O 1
ATOM 863 N N . ALA B 1 7 ? -15.984 2.85 9.086 1 67.25 7 ALA B N 1
ATOM 864 C CA . ALA B 1 7 ? -14.555 3.121 9.172 1 67.25 7 ALA B CA 1
ATOM 865 C C . ALA B 1 7 ? -13.859 2.111 10.078 1 67.25 7 ALA B C 1
ATOM 867 O O . ALA B 1 7 ? -13.367 2.465 11.156 1 67.25 7 ALA B O 1
ATOM 868 N N . TRP B 1 8 ? -13.906 0.843 9.609 1 70.06 8 TRP B N 1
ATOM 869 C CA . TRP B 1 8 ? -13.359 -0.271 10.375 1 70.06 8 TRP B CA 1
ATOM 870 C C . TRP B 1 8 ? -11.883 -0.044 10.688 1 70.06 8 TRP B C 1
ATOM 872 O O . TRP B 1 8 ? -11.328 -0.677 11.586 1 70.06 8 TRP B O 1
ATOM 882 N N . TRP B 1 9 ? -11.305 0.938 10.016 1 72.62 9 TRP B N 1
ATOM 883 C CA . TRP B 1 9 ? -9.867 1.162 10.172 1 72.62 9 TRP B CA 1
ATOM 884 C C . TRP B 1 9 ? -9.594 2.154 11.297 1 72.62 9 TRP B C 1
ATOM 886 O O . TRP B 1 9 ? -8.453 2.299 11.734 1 72.62 9 TRP B O 1
ATOM 896 N N . ARG B 1 10 ? -10.625 2.783 11.781 1 76.56 10 ARG B N 1
ATOM 897 C CA . ARG B 1 10 ? -10.406 3.83 12.773 1 76.56 10 ARG B CA 1
ATOM 898 C C . ARG B 1 10 ? -10.125 3.23 14.148 1 76.56 10 ARG B C 1
ATOM 900 O O . ARG B 1 10 ? -10.812 2.299 14.578 1 76.56 10 ARG B O 1
ATOM 907 N N . ALA B 1 11 ? -9.094 3.797 14.695 1 74.25 11 ALA B N 1
ATOM 908 C CA . ALA B 1 11 ? -8.758 3.367 16.062 1 74.25 11 ALA B CA 1
ATOM 909 C C . ALA B 1 11 ? -9.844 3.793 17.047 1 74.25 11 ALA B C 1
ATOM 911 O O . ALA B 1 11 ? -10.5 4.816 16.844 1 74.25 11 ALA B O 1
ATOM 912 N N . PRO B 1 12 ? -9.961 2.885 18.078 1 77.94 12 PRO B N 1
ATOM 913 C CA . PRO B 1 12 ? -10.844 3.33 19.156 1 77.94 12 PRO B CA 1
ATOM 914 C C . PRO B 1 12 ? -10.477 4.715 19.688 1 77.94 12 PRO B C 1
ATOM 916 O O . PRO B 1 12 ? -9.312 5.109 19.641 1 77.94 12 PRO B O 1
ATOM 919 N N . PRO B 1 13 ? -11.414 5.43 20.141 1 79.94 13 PRO B N 1
ATOM 920 C CA . PRO B 1 13 ? -11.188 6.805 20.594 1 79.94 13 PRO B CA 1
ATOM 921 C C . PRO B 1 13 ? -10.094 6.906 21.656 1 79.94 13 PRO B C 1
ATOM 923 O O . PRO B 1 13 ? -9.383 7.914 21.734 1 79.94 13 PRO B O 1
ATOM 926 N N . GLU B 1 14 ? -9.961 5.879 22.422 1 85.19 14 GLU B N 1
ATOM 927 C CA . GLU B 1 14 ? -8.977 5.906 23.5 1 85.19 14 GLU B CA 1
ATOM 928 C C . GLU B 1 14 ? -7.555 5.969 22.953 1 85.19 14 GLU B C 1
ATOM 930 O O . GLU B 1 14 ? -6.629 6.375 23.656 1 85.19 14 GLU B O 1
ATOM 935 N N . HIS B 1 15 ? -7.41 5.578 21.688 1 84.31 15 HIS B N 1
ATOM 936 C CA . HIS B 1 15 ? -6.074 5.566 21.109 1 84.31 15 HIS B CA 1
ATOM 937 C C . HIS B 1 15 ? -5.898 6.691 20.094 1 84.31 15 HIS B C 1
ATOM 939 O O . HIS B 1 15 ? -4.887 6.75 19.391 1 84.31 15 HIS B O 1
ATOM 945 N N . ALA B 1 16 ? -6.855 7.559 20.062 1 80.31 16 ALA B N 1
ATOM 946 C CA . ALA B 1 16 ? -6.859 8.609 19.047 1 80.31 16 ALA B CA 1
ATOM 947 C C . ALA B 1 16 ? -5.637 9.516 19.188 1 80.31 16 ALA B C 1
ATOM 949 O O . ALA B 1 16 ? -5.004 9.875 18.203 1 80.31 16 ALA B O 1
ATOM 950 N N . GLU B 1 17 ? -5.309 9.875 20.406 1 82.75 17 GLU B N 1
ATOM 951 C CA . GLU B 1 17 ? -4.168 10.75 20.641 1 82.75 17 GLU B CA 1
ATOM 952 C C . GLU B 1 17 ? -2.861 10.078 20.219 1 82.75 17 GLU B C 1
ATOM 954 O O . GLU B 1 17 ? -2 10.711 19.609 1 82.75 17 GLU B O 1
ATOM 959 N N . GLN B 1 18 ? -2.758 8.883 20.578 1 87 18 GLN B N 1
ATOM 960 C CA . GLN B 1 18 ? -1.551 8.141 20.219 1 87 18 GLN B CA 1
ATOM 961 C C . GLN B 1 18 ? -1.413 8.008 18.703 1 87 18 GLN B C 1
ATOM 963 O O . GLN B 1 18 ? -0.311 8.117 18.172 1 87 18 GLN B O 1
ATOM 968 N N . VAL B 1 19 ? -2.508 7.766 18.094 1 83.19 19 VAL B N 1
ATOM 969 C CA . VAL B 1 19 ? -2.508 7.641 16.641 1 83.19 19 VAL B CA 1
ATOM 970 C C . VAL B 1 19 ? -2.043 8.953 16.016 1 83.19 19 VAL B C 1
ATOM 972 O O . VAL B 1 19 ? -1.231 8.945 15.086 1 83.19 19 VAL B O 1
ATOM 975 N N . GLU B 1 20 ? -2.516 10.062 16.562 1 84 20 GLU B N 1
ATOM 976 C CA . GLU B 1 20 ? -2.131 11.367 16.031 1 84 20 GLU B CA 1
ATOM 977 C C . GLU B 1 20 ? -0.645 11.633 16.266 1 84 20 GLU B C 1
ATOM 979 O O . GLU B 1 20 ? 0.032 12.172 15.383 1 84 20 GLU B O 1
ATOM 984 N N . GLN B 1 21 ? -0.171 11.25 17.359 1 88.62 21 GLN B N 1
ATOM 985 C CA . GLN B 1 21 ? 1.25 11.422 17.641 1 88.62 21 GLN B CA 1
ATOM 986 C C . GLN B 1 21 ? 2.104 10.586 16.688 1 88.62 21 GLN B C 1
ATOM 988 O O . GLN B 1 21 ? 3.123 11.062 16.188 1 88.62 21 GLN B O 1
ATOM 993 N N . ASN B 1 22 ? 1.676 9.375 16.547 1 88.88 22 ASN B N 1
ATOM 994 C CA . ASN B 1 22 ? 2.389 8.5 15.625 1 88.88 22 ASN B CA 1
ATOM 995 C C . ASN B 1 22 ? 2.414 9.086 14.211 1 88.88 22 ASN B C 1
ATOM 997 O O . ASN B 1 22 ? 3.432 9 13.523 1 88.88 22 ASN B O 1
ATOM 1001 N N . ARG B 1 23 ? 1.302 9.641 13.852 1 87.38 23 ARG B N 1
ATOM 1002 C CA . ARG B 1 23 ? 1.209 10.25 12.531 1 87.38 23 ARG B CA 1
ATOM 1003 C C . ARG B 1 23 ? 2.223 11.383 12.383 1 87.38 23 ARG B C 1
ATOM 1005 O O . ARG B 1 23 ? 2.881 11.5 11.344 1 87.38 23 ARG B O 1
ATOM 1012 N N . GLN B 1 24 ? 2.389 12.219 13.406 1 87.5 24 GLN B N 1
ATOM 1013 C CA . GLN B 1 24 ? 3.332 13.328 13.383 1 87.5 24 GLN B CA 1
ATOM 1014 C C . GLN B 1 24 ? 4.77 12.828 13.297 1 87.5 24 GLN B C 1
ATOM 1016 O O . GLN B 1 24 ? 5.578 13.367 12.539 1 87.5 24 GLN B O 1
ATOM 1021 N N . VAL B 1 25 ? 5.027 11.844 14.031 1 91.69 25 VAL B N 1
ATOM 1022 C CA . VAL B 1 25 ? 6.363 11.258 14.016 1 91.69 25 VAL B CA 1
ATOM 1023 C C . VAL B 1 25 ? 6.676 10.727 12.617 1 91.69 25 VAL B C 1
ATOM 1025 O O . VAL B 1 25 ? 7.777 10.93 12.102 1 91.69 25 VAL B O 1
ATOM 1028 N N . PHE B 1 26 ? 5.723 10.062 12.016 1 93.69 26 PHE B N 1
ATOM 1029 C CA . PHE B 1 26 ? 5.906 9.523 10.672 1 93.69 26 PHE B CA 1
ATOM 1030 C C . PHE B 1 26 ? 6.227 10.641 9.68 1 93.69 26 PHE B C 1
ATOM 1032 O O . PHE B 1 26 ? 7.16 10.516 8.891 1 93.69 26 PHE B O 1
ATOM 1039 N N . MET B 1 27 ? 5.449 11.68 9.742 1 90.06 27 MET B N 1
ATOM 1040 C CA . MET B 1 27 ? 5.621 12.797 8.812 1 90.06 27 MET B CA 1
ATOM 1041 C C . MET B 1 27 ? 7.023 13.383 8.93 1 90.06 27 MET B C 1
ATOM 1043 O O . MET B 1 27 ? 7.645 13.727 7.922 1 90.06 27 MET B O 1
ATOM 1047 N N . GLU B 1 28 ? 7.535 13.445 10.109 1 89.56 28 GLU B N 1
ATOM 1048 C CA . GLU B 1 28 ? 8.867 13.992 10.359 1 89.56 28 GLU B CA 1
ATOM 1049 C C . GLU B 1 28 ? 9.953 13.039 9.883 1 89.56 28 GLU B C 1
ATOM 1051 O O . GLU B 1 28 ? 10.969 13.477 9.328 1 89.56 28 GLU B O 1
ATOM 1056 N N . GLN B 1 29 ? 9.727 11.797 9.984 1 92.06 29 GLN B N 1
ATOM 1057 C CA . GLN B 1 29 ? 10.742 10.789 9.688 1 92.06 29 GLN B CA 1
ATOM 1058 C C . GLN B 1 29 ? 10.773 10.469 8.203 1 92.06 29 GLN B C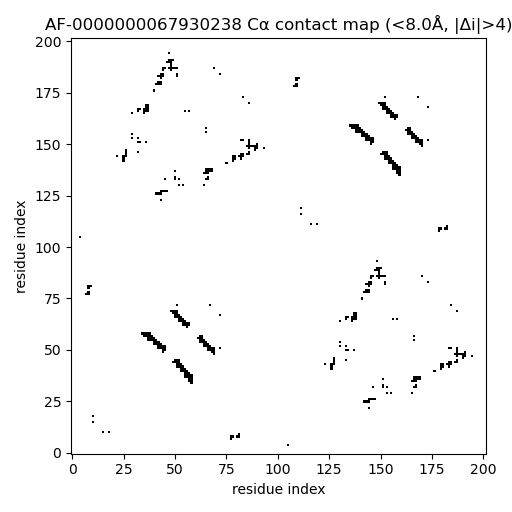 1
ATOM 1060 O O . GLN B 1 29 ? 11.828 10.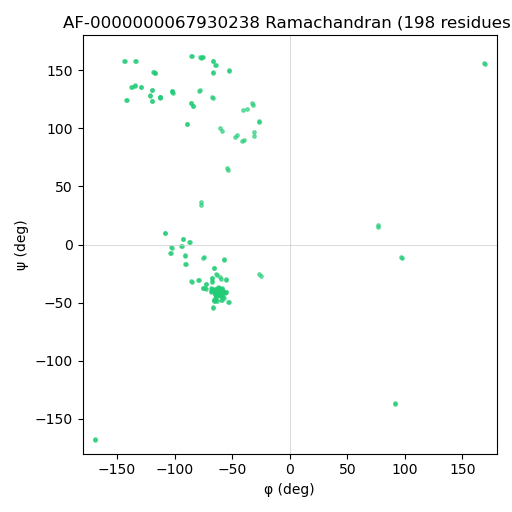125 7.66 1 92.06 29 GLN B O 1
ATOM 1065 N N . PHE B 1 30 ? 9.656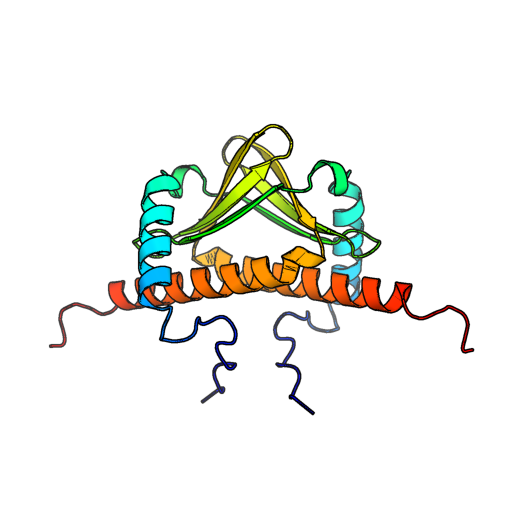 10.539 7.531 1 96.25 30 PHE B N 1
ATOM 1066 C CA . PHE B 1 30 ? 9.547 10.094 6.148 1 96.25 30 PHE B CA 1
ATOM 1067 C C . PHE B 1 30 ? 10.445 10.914 5.234 1 96.25 30 PHE B C 1
ATOM 1069 O O . PHE B 1 30 ? 11.078 10.375 4.324 1 96.25 30 PHE B O 1
ATOM 1076 N N . GLY B 1 31 ? 10.602 12.219 5.477 1 92.69 31 GLY B N 1
ATOM 1077 C CA . GLY B 1 31 ? 11.43 13.094 4.664 1 92.69 31 GLY B CA 1
ATOM 1078 C C . GLY B 1 31 ? 10.664 13.758 3.531 1 92.69 31 GLY B C 1
ATOM 1079 O O . GLY B 1 31 ? 9.562 14.266 3.734 1 92.69 31 GLY B O 1
ATOM 1080 N N . ASP B 1 32 ? 11.234 13.82 2.344 1 95.12 32 ASP B N 1
ATOM 1081 C CA . ASP B 1 32 ? 10.648 14.555 1.222 1 95.12 32 ASP B CA 1
ATOM 1082 C C . ASP B 1 32 ? 9.711 13.664 0.415 1 95.12 32 ASP B C 1
ATOM 1084 O O . ASP B 1 32 ? 10.156 12.844 -0.388 1 95.12 32 ASP B O 1
ATOM 1088 N N . PHE B 1 33 ? 8.445 13.859 0.613 1 96.81 33 PHE B N 1
ATOM 1089 C CA . PHE B 1 33 ? 7.41 13.062 -0.031 1 96.81 33 PHE B CA 1
ATOM 1090 C C . PHE B 1 33 ? 7.449 13.25 -1.544 1 96.81 33 PHE B C 1
ATOM 1092 O O . PHE B 1 33 ? 7.242 12.289 -2.295 1 96.81 33 PHE B O 1
ATOM 1099 N N . ALA B 1 34 ? 7.707 14.469 -1.991 1 96.5 34 ALA B N 1
ATOM 1100 C CA . ALA B 1 34 ? 7.734 14.75 -3.424 1 96.5 34 ALA B CA 1
ATOM 1101 C C . ALA B 1 34 ? 8.906 14.047 -4.102 1 96.5 34 ALA B C 1
ATOM 1103 O O . ALA B 1 34 ? 8.773 13.531 -5.215 1 96.5 34 ALA B O 1
ATOM 1104 N N . GLU B 1 35 ? 10.008 14 -3.465 1 95.69 35 GLU B N 1
ATOM 1105 C CA . GLU B 1 35 ? 11.195 13.336 -4.008 1 95.69 35 GLU B CA 1
ATOM 1106 C C . GLU B 1 35 ? 10.992 11.828 -4.09 1 95.69 35 GLU B C 1
ATOM 1108 O O . GLU B 1 35 ? 11.555 11.172 -4.965 1 95.69 35 GLU B O 1
ATOM 1113 N N . ALA B 1 36 ? 10.156 11.281 -3.193 1 96.5 36 ALA B N 1
ATOM 1114 C CA . ALA B 1 36 ? 9.938 9.836 -3.121 1 96.5 36 ALA B CA 1
ATOM 1115 C C . ALA B 1 36 ? 8.742 9.422 -3.975 1 96.5 36 ALA B C 1
ATOM 1117 O O . ALA B 1 36 ? 8.328 8.266 -3.947 1 96.5 36 ALA B O 1
ATOM 1118 N N . ALA B 1 37 ? 8.141 10.359 -4.719 1 97.94 37 ALA B N 1
ATOM 1119 C CA . ALA B 1 37 ? 6.922 10.086 -5.477 1 97.94 37 ALA B CA 1
ATOM 1120 C C . ALA B 1 37 ? 7.191 9.102 -6.613 1 97.94 37 ALA B C 1
ATOM 1122 O O . ALA B 1 37 ? 8.086 9.32 -7.438 1 97.94 37 ALA B O 1
ATOM 1123 N N . ASN B 1 38 ? 6.406 8.055 -6.621 1 97.75 38 ASN B N 1
ATOM 1124 C CA . ASN B 1 38 ? 6.59 7.039 -7.648 1 97.75 38 ASN B CA 1
ATOM 1125 C C . ASN B 1 38 ? 6.039 7.5 -9 1 97.75 38 ASN B C 1
ATOM 1127 O O . ASN B 1 38 ? 5.238 8.43 -9.055 1 97.75 38 ASN B O 1
ATOM 1131 N N . ASN B 1 39 ? 6.504 6.836 -10.039 1 97.25 39 ASN B N 1
ATOM 1132 C CA . ASN B 1 39 ? 6.043 7.125 -11.398 1 97.25 39 ASN B CA 1
ATOM 1133 C C . ASN B 1 39 ? 5.035 6.086 -11.883 1 97.25 39 ASN B C 1
ATOM 1135 O O . ASN B 1 39 ? 4.551 6.168 -13.008 1 97.25 39 ASN B O 1
ATOM 1139 N N . GLY B 1 40 ? 4.746 5.09 -11.141 1 96.75 40 GLY B N 1
ATOM 1140 C CA . GLY B 1 40 ? 3.836 4 -11.453 1 96.75 40 GLY B CA 1
ATOM 1141 C C . GLY B 1 40 ? 3.91 2.857 -10.461 1 96.75 40 GLY B C 1
ATOM 1142 O O . GLY B 1 40 ? 4.891 2.732 -9.719 1 96.75 40 GLY B O 1
ATOM 1143 N N . PHE B 1 41 ? 2.875 2.168 -10.391 1 97 41 PHE B N 1
ATOM 1144 C CA . PHE B 1 41 ? 2.855 1.037 -9.469 1 97 41 PHE B CA 1
ATOM 1145 C C . PHE B 1 41 ? 2.068 -0.127 -10.062 1 97 41 PHE B C 1
ATOM 1147 O O . PHE B 1 41 ? 1.292 0.056 -11 1 97 41 PHE B O 1
ATOM 1154 N N . TRP B 1 42 ? 2.324 -1.271 -9.594 1 96.31 42 TRP B N 1
ATOM 1155 C CA . TRP B 1 42 ? 1.627 -2.518 -9.891 1 96.31 42 TRP B CA 1
ATOM 1156 C C . TRP B 1 42 ? 1.506 -3.385 -8.648 1 96.31 42 TRP B C 1
ATOM 1158 O O . TRP B 1 42 ? 2.504 -3.664 -7.977 1 96.31 42 TRP B O 1
ATOM 1168 N N . LEU B 1 43 ? 0.292 -3.734 -8.344 1 96.19 43 LEU B N 1
ATOM 1169 C CA . LEU B 1 43 ? 0.065 -4.555 -7.156 1 96.19 43 LEU B CA 1
ATOM 1170 C C . LEU B 1 43 ? -0.536 -5.902 -7.535 1 96.19 43 LEU B C 1
ATOM 1172 O O . LEU B 1 43 ? -1.246 -6.012 -8.539 1 96.19 43 LEU B O 1
ATOM 1176 N N . GLY B 1 44 ? -0.193 -6.898 -6.766 1 95.12 44 GLY B N 1
ATOM 1177 C CA . GLY B 1 44 ? -0.686 -8.258 -6.941 1 95.12 44 GLY B CA 1
ATOM 1178 C C . GLY B 1 44 ? -0.354 -9.164 -5.773 1 95.12 44 GLY B C 1
ATOM 1179 O O . GLY B 1 44 ? -0.095 -8.688 -4.664 1 95.12 44 GLY B O 1
ATOM 1180 N N . SER B 1 45 ? -0.54 -10.43 -5.965 1 94.94 45 SER B N 1
ATOM 1181 C CA . SER B 1 45 ? -0.229 -11.414 -4.934 1 94.94 45 SER B CA 1
ATOM 1182 C C . SER B 1 45 ? 0.531 -12.602 -5.516 1 94.94 45 SER B C 1
ATOM 1184 O O . SER B 1 45 ? 0.521 -12.82 -6.727 1 94.94 45 SER B O 1
ATOM 1186 N N . SER B 1 46 ? 1.244 -13.32 -4.66 1 94.88 46 SER B N 1
ATOM 1187 C CA . SER B 1 46 ? 1.915 -14.547 -5.082 1 94.88 46 SER B CA 1
ATOM 1188 C C . SER B 1 46 ? 0.908 -15.633 -5.453 1 94.88 46 SER B C 1
ATOM 1190 O O . SER B 1 46 ? -0.246 -15.586 -5.02 1 94.88 46 SER B O 1
ATOM 1192 N N . PRO B 1 47 ? 1.312 -16.578 -6.234 1 89.12 47 PRO B N 1
ATOM 1193 C CA . PRO B 1 47 ? 0.389 -17.609 -6.707 1 89.12 47 PRO B CA 1
ATOM 1194 C C . PRO B 1 47 ? -0.228 -18.422 -5.57 1 89.12 47 PRO B C 1
ATOM 1196 O O . PRO B 1 47 ? -1.355 -18.906 -5.691 1 89.12 47 PRO B O 1
ATOM 1199 N N . ASP B 1 48 ? 0.461 -18.562 -4.457 1 90.06 48 ASP B N 1
ATOM 1200 C CA . ASP B 1 48 ? -0.026 -19.359 -3.342 1 90.06 48 ASP B CA 1
ATOM 1201 C C . ASP B 1 48 ? -0.764 -18.5 -2.322 1 90.06 48 ASP B C 1
ATOM 1203 O O . ASP B 1 48 ? -1.228 -19 -1.296 1 90.06 48 ASP B O 1
ATOM 1207 N N . GLY B 1 49 ? -0.842 -17.188 -2.561 1 92.5 49 GLY B N 1
ATOM 1208 C CA . GLY B 1 49 ? -1.587 -16.297 -1.693 1 92.5 49 GLY B CA 1
ATOM 1209 C C . GLY B 1 49 ? -0.857 -15.969 -0.403 1 92.5 49 GLY B C 1
ATOM 1210 O O . GLY B 1 49 ? -1.446 -15.414 0.525 1 92.5 49 GLY B O 1
ATOM 1211 N N . GLN B 1 50 ? 0.443 -16.25 -0.351 1 95.19 50 GLN B N 1
ATOM 1212 C CA . GLN B 1 50 ? 1.171 -16.078 0.9 1 95.19 50 GLN B CA 1
ATOM 1213 C C . GLN B 1 50 ? 1.745 -14.664 1 1 95.19 50 GLN B C 1
ATOM 1215 O O . GLN B 1 50 ? 2.123 -14.211 2.084 1 95.19 50 GLN B O 1
ATOM 1220 N N . TYR B 1 51 ? 1.798 -14 -0.167 1 96.81 51 TYR B N 1
ATOM 1221 C CA . TYR B 1 51 ? 2.438 -12.688 -0.186 1 96.81 51 TYR B CA 1
ATOM 1222 C C . TYR B 1 51 ? 1.628 -11.703 -1.017 1 96.81 51 TYR B C 1
ATOM 1224 O O . TYR B 1 51 ? 1.16 -12.031 -2.107 1 96.81 51 TYR B O 1
ATOM 1232 N N . LEU B 1 52 ? 1.468 -10.5 -0.469 1 97.5 52 LEU B N 1
ATOM 1233 C CA . LEU B 1 52 ? 1.061 -9.32 -1.224 1 97.5 52 LEU B CA 1
ATOM 1234 C C . LEU B 1 52 ? 2.268 -8.641 -1.855 1 97.5 52 LEU B C 1
ATOM 1236 O O . LEU B 1 52 ? 3.244 -8.328 -1.168 1 97.5 52 LEU B O 1
ATOM 1240 N N . GLY B 1 53 ? 2.277 -8.492 -3.154 1 97.88 53 GLY B N 1
ATOM 1241 C CA . GLY B 1 53 ? 3.387 -7.859 -3.852 1 97.88 53 GLY B CA 1
ATOM 1242 C C . GLY B 1 53 ? 3.094 -6.43 -4.27 1 97.88 53 GLY B C 1
ATOM 1243 O O . GLY B 1 53 ? 2.016 -6.141 -4.793 1 97.88 53 GLY B O 1
ATOM 1244 N N . LEU B 1 54 ? 4.016 -5.477 -4.004 1 98.31 54 LEU B N 1
ATOM 1245 C CA . LEU B 1 54 ? 3.988 -4.078 -4.422 1 98.31 54 LEU B CA 1
ATOM 1246 C C . LEU B 1 54 ? 5.199 -3.746 -5.285 1 98.31 54 LEU B C 1
ATOM 1248 O O . LEU B 1 54 ? 6.34 -3.992 -4.883 1 98.31 54 LEU B O 1
ATOM 1252 N N . GLN B 1 55 ? 4.926 -3.289 -6.402 1 97.69 55 GLN B N 1
ATOM 1253 C CA . GLN B 1 55 ? 5.98 -2.818 -7.297 1 97.69 55 GLN B CA 1
ATOM 1254 C C . GLN B 1 55 ? 5.805 -1.339 -7.625 1 97.69 55 GLN B C 1
ATOM 1256 O O . GLN B 1 55 ? 4.699 -0.896 -7.945 1 97.69 55 GLN B O 1
ATOM 1261 N N . PHE B 1 56 ? 6.914 -0.583 -7.516 1 97.81 56 PHE B N 1
ATOM 1262 C CA . PHE B 1 56 ? 6.875 0.847 -7.797 1 97.81 56 PHE B CA 1
ATOM 1263 C C . PHE B 1 56 ? 7.98 1.239 -8.773 1 97.81 56 PHE B C 1
ATOM 1265 O O . PHE B 1 56 ? 9.117 0.772 -8.648 1 97.81 56 PHE B O 1
ATOM 1272 N N . ASP B 1 57 ? 7.594 2.049 -9.734 1 97.19 57 ASP B N 1
ATOM 1273 C CA . ASP B 1 57 ? 8.594 2.727 -10.562 1 97.19 57 ASP B CA 1
ATOM 1274 C C . ASP B 1 57 ? 9.086 4.004 -9.891 1 97.19 57 ASP B C 1
ATOM 1276 O O . ASP B 1 57 ? 8.297 4.918 -9.625 1 97.19 57 ASP B O 1
ATOM 1280 N N . GLN B 1 58 ? 10.359 4.047 -9.617 1 94.94 58 GLN B N 1
ATOM 1281 C CA . GLN B 1 58 ? 10.938 5.199 -8.93 1 94.94 58 GLN B CA 1
ATOM 1282 C C . GLN B 1 58 ? 11.289 6.309 -9.914 1 94.94 58 GLN B C 1
ATOM 1284 O O . GLN B 1 58 ? 11.43 6.059 -11.117 1 94.94 58 GLN B O 1
ATOM 1289 N N . PRO B 1 59 ? 11.461 7.477 -9.32 1 90.81 59 PRO B N 1
ATOM 1290 C CA . PRO B 1 59 ? 11.766 8.617 -10.188 1 90.81 59 PRO B CA 1
ATOM 1291 C C . PRO B 1 59 ? 13.102 8.461 -10.914 1 90.81 59 PRO B C 1
ATOM 1293 O O . PRO B 1 59 ? 13.281 8.992 -12.008 1 90.81 59 PRO B O 1
ATOM 1296 N N . ASP B 1 60 ? 14.031 7.695 -10.383 1 92.38 60 ASP B N 1
ATOM 1297 C CA . ASP B 1 60 ? 15.352 7.539 -10.992 1 92.38 60 ASP B CA 1
ATOM 1298 C C . ASP B 1 60 ? 15.352 6.418 -12.023 1 92.38 60 ASP B C 1
ATOM 1300 O O . ASP B 1 60 ? 16.406 6.074 -12.57 1 92.38 60 ASP B O 1
ATOM 1304 N N . GLY B 1 61 ? 14.219 5.805 -12.258 1 92.69 61 GLY B N 1
ATOM 1305 C CA . GLY B 1 61 ? 14.094 4.77 -13.273 1 92.69 61 GLY B CA 1
ATOM 1306 C C . GLY B 1 61 ? 14.211 3.365 -12.711 1 92.69 61 GLY B C 1
ATOM 1307 O O . GLY B 1 61 ? 13.938 2.387 -13.406 1 92.69 61 GLY B O 1
ATOM 1308 N N . SER B 1 62 ? 14.617 3.262 -11.453 1 94.38 62 SER B N 1
ATOM 1309 C CA . SER B 1 62 ? 14.711 1.943 -10.836 1 94.38 62 SER B CA 1
ATOM 1310 C C . SER B 1 62 ? 13.336 1.433 -10.414 1 94.38 62 SER B C 1
ATOM 1312 O O . SER B 1 62 ? 12.367 2.193 -10.383 1 94.38 62 SER B O 1
ATOM 1314 N N . VAL B 1 63 ? 13.273 0.114 -10.219 1 95.5 63 VAL B N 1
ATOM 1315 C CA . VAL B 1 63 ? 12.047 -0.534 -9.773 1 95.5 63 VAL B CA 1
ATOM 1316 C C . VAL B 1 63 ? 12.234 -1.084 -8.359 1 95.5 63 VAL B C 1
ATOM 1318 O O . VAL B 1 63 ? 13.234 -1.752 -8.078 1 95.5 63 VAL B O 1
ATOM 1321 N N . VAL B 1 64 ? 11.312 -0.693 -7.492 1 95.88 64 VAL B N 1
ATOM 1322 C CA . VAL B 1 64 ? 11.297 -1.23 -6.137 1 95.88 64 VAL B CA 1
ATOM 1323 C C . VAL B 1 64 ? 10.211 -2.291 -6.012 1 95.88 64 VAL B C 1
ATOM 1325 O O . VAL B 1 64 ? 9.086 -2.096 -6.48 1 95.88 64 VAL B O 1
ATOM 1328 N N . ARG B 1 65 ? 10.609 -3.42 -5.457 1 96.69 65 ARG B N 1
ATOM 1329 C CA . ARG B 1 65 ? 9.672 -4.5 -5.164 1 96.69 65 ARG B CA 1
ATOM 1330 C C . ARG B 1 65 ? 9.672 -4.84 -3.678 1 96.69 65 ARG B C 1
ATOM 1332 O O . ARG B 1 65 ? 10.727 -5.039 -3.082 1 96.69 65 ARG B O 1
ATOM 1339 N N . VAL B 1 66 ? 8.484 -4.855 -3.131 1 97.81 66 VAL B N 1
ATOM 1340 C CA . VAL B 1 66 ? 8.281 -5.203 -1.728 1 97.81 66 VAL B CA 1
ATOM 1341 C C . VAL B 1 66 ? 7.109 -6.172 -1.602 1 97.81 66 VAL B C 1
ATOM 1343 O O . VAL B 1 66 ? 6.098 -6.023 -2.289 1 97.81 66 VAL B O 1
ATOM 1346 N N . SER B 1 67 ? 7.293 -7.16 -0.79 1 98.19 67 SER B N 1
ATOM 1347 C CA . SER B 1 67 ? 6.141 -8.008 -0.511 1 98.19 67 SER B CA 1
ATOM 1348 C C . SER B 1 67 ? 5.781 -7.98 0.971 1 98.19 67 SER B C 1
ATOM 1350 O O . SER B 1 67 ? 6.637 -7.727 1.819 1 98.19 67 SER B O 1
ATOM 1352 N N . VAL B 1 68 ? 4.496 -8.125 1.257 1 98.12 68 VAL B N 1
ATOM 1353 C CA . VAL B 1 68 ? 3.924 -8.211 2.596 1 98.12 68 VAL B CA 1
ATOM 1354 C C . VAL B 1 68 ? 3.357 -9.609 2.83 1 98.12 68 VAL B C 1
ATOM 1356 O O . VAL B 1 68 ? 2.574 -10.109 2.021 1 98.12 68 VAL B O 1
ATOM 1359 N N . ARG B 1 69 ? 3.775 -10.211 3.883 1 97.31 69 ARG B N 1
ATOM 1360 C CA . ARG B 1 69 ? 3.285 -11.547 4.211 1 97.31 69 ARG B CA 1
ATOM 1361 C C . ARG B 1 69 ? 1.791 -11.523 4.516 1 97.31 69 ARG B C 1
ATOM 1363 O O . ARG B 1 69 ? 1.275 -10.531 5.031 1 97.31 69 ARG B O 1
ATOM 1370 N N . TRP B 1 70 ? 1.146 -12.664 4.312 1 94.56 70 TRP B N 1
ATOM 1371 C CA . TRP B 1 70 ? -0.31 -12.742 4.379 1 94.56 70 TRP B CA 1
ATOM 1372 C C . TRP B 1 70 ? -0.812 -12.367 5.77 1 94.56 70 TRP B C 1
ATOM 1374 O O . TRP B 1 70 ? -1.857 -11.727 5.91 1 94.56 70 TRP B O 1
ATOM 1384 N N . TRP B 1 71 ? -0.104 -12.742 6.758 1 93.75 71 TRP B N 1
ATOM 1385 C CA . TRP B 1 71 ? -0.611 -12.492 8.102 1 93.75 71 TRP B CA 1
ATOM 1386 C C . TRP B 1 71 ? -0.468 -11.016 8.469 1 93.75 71 TRP B C 1
ATOM 1388 O O . TRP B 1 71 ? -1.043 -10.562 9.461 1 93.75 71 TRP B O 1
ATOM 1398 N N . ASP B 1 72 ? 0.258 -10.234 7.711 1 95.94 72 ASP B N 1
ATOM 1399 C CA . ASP B 1 72 ? 0.416 -8.805 7.957 1 95.94 72 ASP B CA 1
ATOM 1400 C C . ASP B 1 72 ? -0.441 -7.98 6.996 1 95.94 72 ASP B C 1
ATOM 1402 O O . ASP B 1 72 ? -0.542 -6.762 7.133 1 95.94 72 ASP B O 1
ATOM 1406 N N . ALA B 1 73 ? -1.066 -8.586 6.012 1 94.5 73 ALA B N 1
ATOM 1407 C CA . ALA B 1 73 ? -1.762 -7.887 4.934 1 94.5 73 ALA B CA 1
ATOM 1408 C C . ALA B 1 73 ? -2.941 -7.082 5.469 1 94.5 73 ALA B C 1
ATOM 1410 O O . ALA B 1 73 ? -3.205 -5.969 5.008 1 94.5 73 ALA B O 1
ATOM 1411 N N . GLN B 1 74 ? -3.619 -7.668 6.426 1 89.31 74 GLN B N 1
ATOM 1412 C CA . GLN B 1 74 ? -4.758 -6.949 6.992 1 89.31 74 GLN B CA 1
ATOM 1413 C C . GLN B 1 74 ? -4.305 -5.688 7.723 1 89.31 74 GLN B C 1
ATOM 1415 O O . GLN B 1 74 ? -4.945 -4.641 7.621 1 89.31 74 GLN B O 1
ATOM 1420 N N . SER B 1 75 ? -3.314 -5.812 8.555 1 92.38 75 SER B N 1
ATOM 1421 C CA . SER B 1 75 ? -2.764 -4.648 9.234 1 92.38 75 SER B CA 1
ATOM 1422 C C . SER B 1 75 ? -2.307 -3.586 8.242 1 92.38 75 SER B C 1
ATOM 1424 O O . SER B 1 75 ? -2.535 -2.393 8.453 1 92.38 75 SER B O 1
ATOM 1426 N N . PHE B 1 76 ? -1.671 -3.992 7.164 1 95.19 76 PHE B N 1
ATOM 1427 C CA . PHE B 1 76 ? -1.233 -3.084 6.109 1 95.19 76 PHE B CA 1
ATOM 1428 C C . PHE B 1 76 ? -2.422 -2.346 5.504 1 95.19 76 PHE B C 1
ATOM 1430 O O . PHE B 1 76 ? -2.385 -1.122 5.352 1 95.19 76 PHE B O 1
ATOM 1437 N N . PHE B 1 77 ? -3.43 -3.107 5.266 1 93.12 77 PHE B N 1
ATOM 1438 C CA . PHE B 1 77 ? -4.637 -2.541 4.672 1 93.12 77 PHE B CA 1
ATOM 1439 C C . PHE B 1 77 ? -5.273 -1.524 5.613 1 93.12 77 PHE B C 1
ATOM 1441 O O . PHE B 1 77 ? -5.672 -0.44 5.188 1 93.12 77 PHE B O 1
ATOM 1448 N N . THR B 1 78 ? -5.312 -1.86 6.844 1 89 78 THR B N 1
ATOM 1449 C CA . THR B 1 78 ? -5.906 -0.988 7.852 1 89 78 THR B CA 1
ATOM 1450 C C . THR B 1 78 ? -5.113 0.309 7.98 1 89 78 THR B C 1
ATOM 1452 O O . THR B 1 78 ? -5.691 1.396 8.016 1 89 78 THR B O 1
ATOM 1455 N N . GLU B 1 79 ? -3.85 0.151 8.094 1 91.56 79 GLU B N 1
ATOM 1456 C CA . GLU B 1 79 ? -2.998 1.332 8.188 1 91.56 79 GLU B CA 1
ATOM 1457 C C . GLU B 1 79 ? -3.125 2.205 6.945 1 91.56 79 GLU B C 1
ATOM 1459 O O . GLU B 1 79 ? -3.16 3.434 7.043 1 91.56 79 GLU B O 1
ATOM 1464 N N . LEU B 1 80 ? -3.238 1.587 5.785 1 94.38 80 LEU B N 1
ATOM 1465 C CA . LEU B 1 80 ? -3.414 2.318 4.539 1 94.38 80 LEU B CA 1
ATOM 1466 C C . LEU B 1 80 ? -4.73 3.088 4.539 1 94.38 80 LEU B C 1
ATOM 1468 O O . LEU B 1 80 ? -4.77 4.262 4.168 1 94.38 80 LEU B O 1
ATOM 1472 N N . ALA B 1 81 ? -5.77 2.443 4.898 1 90.19 81 ALA B N 1
ATOM 1473 C CA . ALA B 1 81 ? -7.078 3.09 4.965 1 90.19 81 ALA B CA 1
ATOM 1474 C C . ALA B 1 81 ? -7.035 4.32 5.863 1 90.19 81 ALA B C 1
ATOM 1476 O O . ALA B 1 81 ? -7.578 5.371 5.516 1 90.19 81 ALA B O 1
ATOM 1477 N N . GLY B 1 82 ? -6.34 4.215 6.992 1 88.88 82 GLY B N 1
ATOM 1478 C CA . GLY B 1 82 ? -6.176 5.344 7.891 1 88.88 82 GLY B CA 1
ATOM 1479 C C . GLY B 1 82 ? -5.402 6.492 7.27 1 88.88 82 GLY B C 1
ATOM 1480 O O . GLY B 1 82 ? -5.77 7.656 7.43 1 88.88 82 GLY B O 1
ATOM 1481 N N . ALA B 1 83 ? -4.387 6.188 6.617 1 92.88 83 ALA B N 1
ATOM 1482 C CA . ALA B 1 83 ? -3.551 7.199 5.977 1 92.88 83 ALA B CA 1
ATOM 1483 C C . ALA B 1 83 ? -4.324 7.941 4.891 1 92.88 83 ALA B C 1
ATOM 1485 O O . ALA B 1 83 ? -4.219 9.164 4.773 1 92.88 83 ALA B O 1
ATOM 1486 N N . ILE B 1 84 ? -5.102 7.207 4.098 1 92 84 ILE B N 1
ATOM 1487 C CA . ILE B 1 84 ? -5.871 7.789 3.004 1 92 84 ILE B CA 1
ATOM 1488 C C . ILE B 1 84 ? -6.992 8.664 3.566 1 92 84 ILE B C 1
ATOM 1490 O O . ILE B 1 84 ? -7.281 9.734 3.031 1 92 84 ILE B O 1
ATOM 1494 N N . GLU B 1 85 ? -7.609 8.188 4.617 1 87.25 85 GLU B N 1
ATOM 1495 C CA . GLU B 1 85 ? -8.625 9.008 5.266 1 87.25 85 GLU B CA 1
ATOM 1496 C C . GLU B 1 85 ? -8.055 10.352 5.715 1 87.25 85 GLU B C 1
ATOM 1498 O O . GLU B 1 85 ? -8.672 11.398 5.512 1 87.25 85 GLU B O 1
ATOM 1503 N N . TYR B 1 86 ? -6.926 10.289 6.309 1 86.94 86 TYR B N 1
ATOM 1504 C CA . TYR B 1 86 ? -6.266 11.516 6.742 1 86.94 86 TYR B CA 1
ATOM 1505 C C . TYR B 1 86 ? -5.945 12.414 5.555 1 86.94 86 TYR B C 1
ATOM 1507 O O . TYR B 1 86 ? -6.133 13.633 5.617 1 86.94 86 TYR B O 1
ATOM 1515 N N . MET B 1 87 ? -5.461 11.867 4.535 1 90.31 87 MET B N 1
ATOM 1516 C CA . MET B 1 87 ? -5.191 12.609 3.307 1 90.31 87 MET B CA 1
ATOM 1517 C C . MET B 1 87 ? -6.43 13.367 2.844 1 90.31 87 MET B C 1
ATOM 1519 O O . MET B 1 87 ? -6.348 14.547 2.5 1 90.31 87 MET B O 1
ATOM 1523 N N . GLY B 1 88 ? -7.484 12.695 2.789 1 86.75 88 GLY B N 1
ATOM 1524 C CA . GLY B 1 88 ? -8.742 13.32 2.389 1 86.75 88 GLY B CA 1
ATOM 1525 C C . GLY B 1 88 ? -9.148 14.469 3.293 1 86.75 88 GLY B C 1
ATOM 1526 O O . GLY B 1 88 ? -9.578 15.516 2.812 1 86.75 88 GLY B O 1
ATOM 1527 N N . GLN B 1 89 ? -9.008 14.242 4.57 1 83.5 89 GLN B N 1
ATOM 1528 C CA . GLN B 1 89 ? -9.344 15.266 5.547 1 83.5 89 GLN B CA 1
ATOM 1529 C C . GLN B 1 89 ? -8.508 16.531 5.34 1 83.5 89 GLN B C 1
ATOM 1531 O O . GLN B 1 89 ? -9.016 17.641 5.426 1 83.5 89 GLN B O 1
ATOM 1536 N N . ARG B 1 90 ? -7.258 16.312 5.008 1 83.69 90 ARG B N 1
ATOM 1537 C CA . ARG B 1 90 ? -6.352 17.438 4.832 1 83.69 90 ARG B CA 1
ATOM 1538 C C . ARG B 1 90 ? -6.652 18.188 3.535 1 83.69 90 ARG B C 1
ATOM 1540 O O . ARG B 1 90 ? -6.598 19.406 3.494 1 83.69 90 ARG B O 1
ATOM 1547 N N . GLN B 1 91 ? -6.977 17.5 2.564 1 81.19 91 GLN B N 1
ATOM 1548 C CA . GLN B 1 91 ? -7.301 18.141 1.294 1 81.19 91 GLN B CA 1
ATOM 1549 C C . GLN B 1 91 ? -8.586 18.953 1.401 1 81.19 91 GLN B C 1
ATOM 1551 O O . GLN B 1 91 ? -8.695 20.031 0.824 1 81.19 91 GLN B O 1
ATOM 1556 N N . PHE B 1 92 ? -9.547 18.438 2.09 1 73.12 92 PHE B N 1
ATOM 1557 C CA . PHE B 1 92 ? -10.797 19.156 2.285 1 73.12 92 PHE B CA 1
ATOM 1558 C C . PHE B 1 92 ? -10.586 20.391 3.15 1 73.12 92 PHE B C 1
ATOM 1560 O O . PHE B 1 92 ? -11.156 21.453 2.881 1 73.12 92 PHE B O 1
ATOM 1567 N N . ALA B 1 93 ? -9.742 20.25 4.133 1 71.31 93 ALA B N 1
ATOM 1568 C CA . ALA B 1 93 ? -9.477 21.375 5.027 1 71.31 93 ALA B CA 1
ATOM 1569 C C . ALA B 1 93 ? -8.75 22.5 4.293 1 71.31 93 ALA B C 1
ATOM 1571 O O . ALA B 1 93 ? -8.945 23.672 4.609 1 71.31 93 ALA B O 1
ATOM 1572 N N . LEU B 1 94 ? -7.969 22.094 3.348 1 68.12 94 LEU B N 1
ATOM 1573 C CA . LEU B 1 94 ? -7.215 23.094 2.604 1 68.12 94 LEU B CA 1
ATOM 1574 C C . LEU B 1 94 ? -8.094 23.766 1.558 1 68.12 94 LEU B C 1
ATOM 1576 O O . LEU B 1 94 ? -7.832 24.906 1.161 1 68.12 94 LEU B O 1
ATOM 1580 N N . LYS B 1 95 ? -9.109 23.062 0.985 1 63.78 95 LYS B N 1
ATOM 1581 C CA . LYS B 1 95 ? -10.039 23.656 0.031 1 63.78 95 LYS B CA 1
ATOM 1582 C C . LYS B 1 95 ? -11.055 24.547 0.738 1 63.78 95 LYS B C 1
ATOM 1584 O O . LYS B 1 95 ? -11.648 25.438 0.119 1 63.78 95 LYS B O 1
ATOM 1589 N N . GLU B 1 96 ? -11.484 24.156 1.895 1 58.84 96 GLU B N 1
ATOM 1590 C CA . GLU B 1 96 ? -12.438 25.047 2.557 1 58.84 96 GLU B CA 1
ATOM 1591 C C . GLU B 1 96 ? -11.82 26.406 2.811 1 58.84 96 GLU B C 1
ATOM 1593 O O . GLU B 1 96 ? -10.766 26.516 3.434 1 58.84 96 GLU B O 1
ATOM 1598 N N . PRO B 1 97 ? -12.117 27.344 1.996 1 51.44 97 PRO B N 1
ATOM 1599 C CA . PRO B 1 97 ? -11.734 28.734 2.236 1 51.44 97 PRO B CA 1
ATOM 1600 C C . PRO B 1 97 ? -11.891 29.141 3.699 1 51.44 97 PRO B C 1
ATOM 1602 O O . PRO B 1 97 ? -12.727 28.594 4.414 1 51.44 97 PRO B O 1
ATOM 1605 N N . GLU B 1 98 ? -10.781 29.516 4.527 1 44.03 98 GLU B N 1
ATOM 1606 C CA . GLU B 1 98 ? -10.906 30.219 5.805 1 44.03 98 GLU B CA 1
ATOM 1607 C C . GLU B 1 98 ? -12.188 31.031 5.867 1 44.03 98 GLU B C 1
ATOM 1609 O O . GLU B 1 98 ? -12.477 31.672 6.879 1 44.03 98 GLU B O 1
ATOM 1614 N N . GLY B 1 99 ? -12.648 31.422 4.711 1 39.28 99 GLY B N 1
ATOM 1615 C CA . GLY B 1 99 ? -13.523 32.562 4.773 1 39.28 99 GLY B CA 1
ATOM 1616 C C . GLY B 1 99 ? -14.836 32.281 5.488 1 39.28 99 GLY B C 1
ATOM 1617 O O . GLY B 1 99 ? -15.57 33.219 5.832 1 39.28 99 GLY B O 1
ATOM 1618 N N . SER B 1 100 ? -15.68 31.156 5.059 1 39.97 100 SER B N 1
ATOM 1619 C CA . SER B 1 100 ? -17.031 31.594 5.355 1 39.97 100 SER B CA 1
ATOM 1620 C C . SER B 1 100 ? -17.344 31.484 6.848 1 39.97 100 SER B C 1
ATOM 1622 O O . SER B 1 100 ? -17.688 30.422 7.344 1 39.97 100 SER B O 1
ATOM 1624 N N . ALA B 1 101 ? -16.344 31.719 7.777 1 31 101 ALA B N 1
ATOM 1625 C CA . ALA B 1 101 ? -16.938 32.281 8.984 1 31 101 ALA B CA 1
ATOM 1626 C C . ALA B 1 101 ? -17.484 33.688 8.719 1 31 101 ALA B C 1
ATOM 1628 O O . ALA B 1 101 ? -16.953 34.438 7.875 1 31 101 ALA B O 1
#

pLDDT: mean 84.22, std 17.82, range [23.38, 98.31]

Organism: Mesorhizobium plurifarium (NCBI:txid69974)

Foldseek 3Di:
DPPPPDLPLDDDPVCVVVVVVVVVVCVVPVPDPVQFDFPDKDWDADPVRQWTWIWTQGPVRDIDIDIDGNVCVVVVVSVVSVVVVVVVVVVVVVPPPPPPD/DPPPPDLPLDDDPVCVVVVVVVVVVCVVPVPDPVQFDFPDKDWDADPVRQWTWIWTQGPVRDIDIDIDGNVCVVVVVSVVSVVVVVVVVVVVVVPPPPPPD